Protein AF-A0A062VK26-F1 (afdb_monomer)

Foldseek 3Di:
DKDQALVVDDPVPDPQVQDGQQLQFAPPVPPAGNGMGADDPLVSVLVSQLCVQQVHRWRWPYHAHDQVRCVVVVHDNPDCSVHTKTWTFCVVTDPVSSQVSSVVSQFQEWEDDPGTIITDHDPHRDDPCPDDDDDPVVVVVVVVVLVVPDPPVSVVVVVVVVVVVVVVVVVVVVVVVVVVVVVVVVVVVVVVVVVVVVVVVVVVVVVVVVVVVVVVVVVVVVVPDDDPPVVVVCVVVPVVVVVVVVVVVLVVCLVPDDPVVNVVSVVVVVVVVVVVCCVVPPDPPPPDD

Solvent-accessible surface area (backbone atoms only — not comparable to full-atom values): 16437 Å² total; per-residue (Å²): 90,82,37,69,23,32,82,76,56,75,70,80,86,63,85,51,89,90,64,52,55,66,63,39,12,20,82,49,82,60,77,68,42,72,26,30,19,50,51,51,71,70,61,50,52,36,52,48,51,45,33,60,76,66,73,47,91,76,50,64,78,40,21,14,32,50,74,59,42,30,52,75,73,70,47,61,96,84,42,54,30,68,45,61,21,38,31,31,45,42,87,92,54,60,67,67,63,53,50,55,47,39,51,73,58,62,45,27,29,45,33,68,55,98,65,32,40,35,42,25,69,53,101,53,86,46,77,51,77,65,84,87,80,83,72,72,68,62,54,54,58,53,49,57,59,56,71,76,70,53,77,81,62,55,62,55,54,53,52,54,50,52,54,52,52,52,53,50,52,51,53,50,51,52,52,51,51,50,49,54,51,50,55,51,51,53,52,50,52,51,51,52,50,52,51,52,50,51,52,52,49,49,54,52,50,51,52,52,48,51,53,50,52,50,50,52,50,52,50,53,57,66,65,55,67,87,66,61,72,66,59,53,51,51,60,66,45,47,59,60,48,53,52,53,50,49,54,49,52,54,50,52,54,48,72,74,41,53,81,76,55,37,54,57,51,52,53,52,50,52,50,52,53,51,52,50,50,48,66,72,70,45,84,80,68,79,78,80,128

pLDDT: mean 83.02, std 16.66, range [33.69, 97.0]

Sequence (289 aa):
MLYASYRDVSRAGWRWPHFTPQELACRCGGRGCRGAYWHDAAFLDALEALRAEMGRPLKINSGHRCAIWNAVVGGVPNSEHRRMAVDIAFGRHDRRAMVAAAERLGFTGIGIARSFLHLDRRDGRTLDLSEGGRSVMSDIIGLAASAAGGGVFGLVGTVIGRVAGLIERRQDNTQERARWAHDAAMQEARMRELAAATEAQIKLADAAGAWRGLAASMEAEAAIGDSYRWVNAVRALTRPLLTLLLWIITGLVYLGATTEARMGIVETATFAATAATLWWFGDRGQKGR

Mean predicted aligned error: 19.39 Å

Radius of gyration: 38.76 Å; Cα contacts (8 Å, |Δi|>4): 247; chains: 1; bounding box: 97×38×108 Å

InterPro domains:
  IPR003616 Post-SET domain [PS50868] (22-38)
  IPR009045 Peptidase M74/Hedgehog-like, zinc-binding domain superfamily [G3DSA:3.30.1380.10] (18-132)
  IPR009045 Peptidase M74/Hedgehog-like, zinc-binding domain superfamily [SSF55166] (18-121)
  IPR013230 Peptidase M15A, C-terminal [PF08291] (17-120)

Secondary structure (DSSP, 8-state):
-EES-GGGS--TT---TT--HHHHS--STTSSSSS-EE--HHHHHHHHHHHHHHTS--EEEE----HHHHHHTT--TT-GGGSSEEEEE-TTS-HHHHHHHHHHTT--EEEE-SSEEEEE--SS-EEE--S----HHHHHHHHHHHHTS-TTHHHHHHHHHHHHHHHHHHHHHHHHHHHHHHHHHHHHHHHHHHHHHHHHHHHHHHHHHHHHHHHHHHHHHHHS----HHHHHHHHHHHHHHHHHHHHHHHHHHHHS-HHHHHHHHHHHHHHHHHHHHHHHS-------

Structure (mmCIF, N/CA/C/O backbone):
data_AF-A0A062VK26-F1
#
_entry.id   AF-A0A062VK26-F1
#
loop_
_atom_site.group_PDB
_atom_site.id
_atom_site.type_symbol
_atom_site.label_atom_id
_atom_site.label_alt_id
_atom_site.label_comp_id
_atom_site.label_asym_id
_atom_site.label_entity_id
_atom_site.label_seq_id
_atom_site.pdbx_PDB_ins_code
_atom_site.Cartn_x
_atom_site.Cartn_y
_atom_site.Cartn_z
_atom_site.occupancy
_atom_site.B_iso_or_equiv
_atom_site.auth_seq_id
_atom_site.auth_comp_id
_atom_site.auth_asym_id
_atom_site.auth_atom_id
_atom_site.pdbx_PDB_model_num
ATOM 1 N N . MET A 1 1 ? -25.357 -1.460 3.920 1.00 89.12 1 MET A N 1
ATOM 2 C CA . MET A 1 1 ? -24.877 -1.094 2.567 1.00 89.12 1 MET A CA 1
ATOM 3 C C . MET A 1 1 ? -23.696 -0.143 2.688 1.00 89.12 1 MET A C 1
ATOM 5 O O . MET A 1 1 ? -23.787 0.808 3.449 1.00 89.12 1 MET A O 1
ATOM 9 N N . LEU A 1 2 ? -22.604 -0.381 1.962 1.00 93.31 2 LEU A N 1
ATOM 10 C CA . LEU A 1 2 ? -21.431 0.500 1.960 1.00 93.31 2 LEU A CA 1
ATOM 11 C C . LEU A 1 2 ? -21.527 1.542 0.837 1.00 93.31 2 LEU A C 1
ATOM 13 O O . LEU A 1 2 ? -21.727 1.183 -0.318 1.00 93.31 2 LEU A O 1
ATOM 17 N N . TYR A 1 3 ? -21.322 2.811 1.181 1.00 94.94 3 TYR A N 1
ATOM 18 C CA . TYR A 1 3 ? -21.165 3.935 0.260 1.00 94.94 3 TYR A CA 1
ATOM 19 C C . TYR A 1 3 ? -19.689 4.337 0.170 1.00 94.94 3 TYR A C 1
ATOM 21 O O . TYR A 1 3 ? -18.986 4.395 1.185 1.00 94.94 3 TYR A O 1
ATOM 29 N N . ALA A 1 4 ? -19.217 4.651 -1.039 1.00 93.62 4 ALA A N 1
ATOM 30 C CA . ALA A 1 4 ? -17.828 5.051 -1.279 1.00 93.62 4 ALA A CA 1
ATOM 31 C C . ALA A 1 4 ? -17.478 6.399 -0.621 1.00 93.62 4 ALA A C 1
ATOM 33 O O . ALA A 1 4 ? -16.342 6.597 -0.174 1.00 93.62 4 ALA A O 1
ATOM 34 N N . SER A 1 5 ? -18.450 7.308 -0.540 1.00 95.31 5 SER A N 1
ATOM 35 C CA . SER A 1 5 ? -18.382 8.546 0.224 1.00 95.31 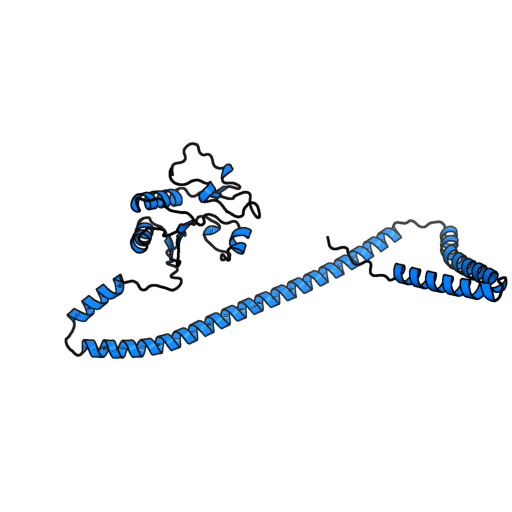5 SER A CA 1
ATOM 36 C C . SER A 1 5 ? -19.702 8.811 0.948 1.00 95.31 5 SER A C 1
ATOM 38 O O . SER A 1 5 ? -20.779 8.574 0.409 1.00 95.31 5 SER A O 1
ATOM 40 N N . TYR A 1 6 ? -19.640 9.395 2.146 1.00 94.25 6 TYR A N 1
ATOM 41 C CA . TYR A 1 6 ? -20.816 9.920 2.851 1.00 94.25 6 TYR A CA 1
ATOM 42 C C . TYR A 1 6 ? -21.580 10.983 2.047 1.00 94.25 6 TYR A C 1
ATOM 44 O O . TYR A 1 6 ? -22.745 11.244 2.330 1.00 94.25 6 TYR A O 1
ATOM 52 N N . ARG A 1 7 ? -20.921 11.608 1.062 1.00 94.44 7 ARG A N 1
ATOM 53 C CA . ARG A 1 7 ? -21.520 12.590 0.148 1.00 94.44 7 ARG A CA 1
ATOM 54 C C . ARG A 1 7 ? -22.448 11.954 -0.882 1.00 94.44 7 ARG A C 1
ATOM 56 O O . ARG A 1 7 ? -23.310 12.645 -1.407 1.00 94.44 7 ARG A O 1
ATOM 63 N N . ASP A 1 8 ? -22.286 10.658 -1.132 1.00 93.69 8 ASP A N 1
ATOM 64 C CA . ASP A 1 8 ? -23.094 9.906 -2.094 1.00 93.69 8 ASP A CA 1
ATOM 65 C C . ASP A 1 8 ? -24.453 9.496 -1.491 1.00 93.69 8 ASP A C 1
ATOM 67 O O . ASP A 1 8 ? -25.318 8.958 -2.178 1.00 93.69 8 ASP A O 1
ATOM 71 N N . VAL A 1 9 ? -24.652 9.736 -0.190 1.00 91.50 9 VAL A N 1
ATOM 72 C CA . VAL A 1 9 ? -25.887 9.410 0.523 1.00 91.50 9 VAL A CA 1
ATOM 73 C C . VAL A 1 9 ? -26.905 10.522 0.307 1.00 91.50 9 VAL A C 1
ATOM 75 O O . VAL A 1 9 ? -26.688 11.667 0.711 1.00 91.50 9 VAL A O 1
ATOM 78 N N . SER A 1 10 ? -28.057 10.174 -0.268 1.00 89.25 10 SER A N 1
ATOM 79 C CA . SER A 1 10 ? -29.176 11.109 -0.360 1.00 89.25 10 SER A CA 1
ATOM 80 C C . SER A 1 10 ? -29.636 11.534 1.035 1.00 89.25 10 SER A C 1
ATOM 82 O O . SER A 1 10 ? -29.922 10.710 1.905 1.00 89.25 10 SER A O 1
ATOM 84 N N . ARG A 1 11 ? -29.725 12.849 1.243 1.00 87.69 11 ARG A N 1
ATOM 85 C CA . ARG A 1 11 ? -30.289 13.451 2.459 1.00 87.69 11 ARG A CA 1
ATOM 86 C C . ARG A 1 11 ? -31.815 13.552 2.409 1.00 87.69 11 ARG A C 1
ATOM 88 O O . ARG A 1 11 ? -32.431 13.817 3.439 1.00 87.69 11 ARG A O 1
ATOM 95 N N . ALA A 1 12 ? -32.422 13.350 1.239 1.00 87.50 12 ALA A N 1
ATOM 96 C CA . ALA A 1 12 ? -33.870 13.340 1.097 1.00 87.50 12 ALA A CA 1
ATOM 97 C C . ALA A 1 12 ? -34.445 12.106 1.814 1.00 87.50 12 ALA A C 1
ATOM 99 O O . ALA A 1 12 ? -34.047 10.982 1.523 1.00 87.50 12 ALA A O 1
ATOM 100 N N . GLY A 1 13 ? -35.350 12.319 2.774 1.00 83.44 13 GLY A N 1
ATOM 101 C CA . GLY A 1 13 ? -35.938 11.234 3.571 1.00 83.44 13 GLY A CA 1
ATOM 102 C C . GLY A 1 13 ? -35.045 10.696 4.697 1.00 83.44 13 GLY A C 1
ATOM 103 O O . GLY A 1 13 ? -35.298 9.610 5.214 1.00 83.44 13 GLY A O 1
ATOM 104 N N . TRP A 1 14 ? -34.002 11.432 5.098 1.00 92.75 14 TRP A N 1
ATOM 105 C CA . TRP A 1 14 ? -33.145 11.040 6.219 1.00 92.75 14 TRP A CA 1
ATOM 106 C C . TRP A 1 14 ? -33.910 11.050 7.554 1.00 92.75 14 TRP A C 1
ATOM 108 O O . TRP A 1 14 ? -34.316 12.108 8.031 1.00 92.75 14 TRP A O 1
ATOM 118 N N . ARG A 1 15 ? -34.081 9.872 8.171 1.00 94.69 15 ARG A N 1
ATOM 119 C CA . ARG A 1 15 ? -34.960 9.662 9.341 1.00 94.69 15 ARG A CA 1
ATOM 120 C C . ARG A 1 15 ? -34.323 9.959 10.701 1.00 94.69 15 ARG A C 1
ATOM 122 O O . ARG A 1 15 ? -35.040 10.014 11.692 1.00 94.69 15 ARG A O 1
ATOM 129 N N . TRP A 1 16 ? -33.002 10.125 10.754 1.00 96.19 16 TRP A N 1
ATOM 130 C CA . TRP A 1 16 ? -32.229 10.239 11.999 1.00 96.19 16 TRP A CA 1
ATOM 131 C C . TRP A 1 16 ? -31.708 11.670 12.164 1.00 96.19 16 TRP A C 1
ATOM 133 O O . TRP A 1 16 ? -30.566 11.955 11.795 1.00 96.19 16 TRP A O 1
ATOM 143 N N . PRO A 1 17 ? -32.543 12.622 12.623 1.00 94.75 17 PRO A N 1
ATOM 144 C CA . PRO A 1 17 ? -32.246 14.059 12.568 1.00 94.75 17 PRO A CA 1
ATOM 145 C C . PRO A 1 17 ? -30.994 14.447 13.359 1.00 94.75 17 PRO A C 1
ATOM 147 O O . PRO A 1 17 ? -30.390 15.490 13.116 1.00 94.75 17 PRO A O 1
ATOM 150 N N . HIS A 1 18 ? -30.603 13.600 14.300 1.00 96.38 18 HIS A N 1
ATOM 151 C CA . HIS A 1 18 ? -29.524 13.839 15.231 1.00 96.38 18 HIS A CA 1
ATOM 152 C C . HIS A 1 18 ? -28.178 13.262 14.815 1.00 96.38 18 HIS A C 1
ATOM 154 O O . HIS A 1 18 ? -27.189 13.531 15.501 1.00 96.38 18 HIS A O 1
ATOM 160 N N . PHE A 1 19 ? -28.157 12.499 13.722 1.00 96.12 19 PHE A N 1
ATOM 161 C CA . PHE A 1 19 ? -26.956 11.911 13.161 1.00 96.12 19 PHE A CA 1
ATOM 162 C C . PHE A 1 19 ? -26.819 12.256 11.680 1.00 96.12 19 PHE A C 1
ATOM 164 O O . PHE A 1 19 ? -27.784 12.382 10.926 1.00 96.12 19 PHE A O 1
ATOM 171 N N . THR A 1 20 ? -25.582 12.393 11.238 1.00 95.50 20 THR A N 1
ATOM 172 C CA . THR A 1 20 ? -25.200 12.726 9.874 1.00 95.50 20 THR A CA 1
ATOM 173 C C . THR A 1 20 ? -24.380 11.585 9.274 1.00 95.50 20 THR A C 1
ATOM 175 O O . THR A 1 20 ? -23.586 10.954 9.972 1.00 95.50 20 THR A O 1
ATOM 178 N N . PRO A 1 21 ? -24.483 11.320 7.960 1.00 95.50 21 PRO A N 1
ATOM 179 C CA . PRO A 1 21 ? -23.598 10.356 7.310 1.00 95.50 21 PRO A CA 1
ATOM 180 C C . PRO A 1 21 ? -22.114 10.674 7.540 1.00 95.50 21 PRO A C 1
ATOM 182 O O . PRO A 1 21 ? -21.307 9.771 7.724 1.00 95.50 21 PRO A O 1
ATOM 185 N N . GLN A 1 22 ? -21.757 11.962 7.585 1.00 95.62 22 GLN A N 1
ATOM 186 C CA . GLN A 1 22 ? -20.379 12.411 7.765 1.00 95.62 22 GLN A CA 1
ATOM 187 C C . GLN A 1 22 ? -19.792 12.031 9.131 1.00 95.62 22 GLN A C 1
ATOM 189 O O . GLN A 1 22 ? -18.636 11.612 9.190 1.00 95.62 22 GLN A O 1
ATOM 194 N N . GLU A 1 23 ? -20.540 12.158 10.232 1.00 95.69 23 GLU A N 1
ATOM 195 C CA . GLU A 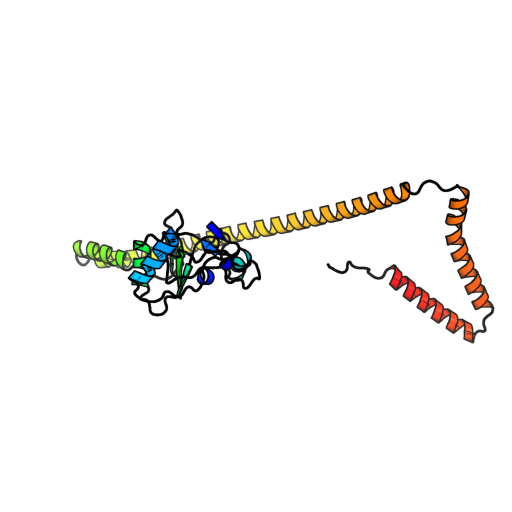1 23 ? -19.993 11.848 11.563 1.00 95.69 23 GLU A CA 1
ATOM 196 C C . GLU A 1 23 ? -19.768 10.347 11.786 1.00 95.69 23 GLU A C 1
ATOM 198 O O . GLU A 1 23 ? -18.873 9.973 12.552 1.00 95.69 23 GLU A O 1
ATOM 203 N N . LEU A 1 24 ? -20.557 9.527 11.081 1.00 96.62 24 LEU A N 1
ATOM 204 C CA . LEU A 1 24 ? -20.525 8.065 11.076 1.00 96.62 24 LEU A CA 1
ATOM 205 C C . LEU A 1 24 ? -19.562 7.494 10.024 1.00 96.62 24 LEU A C 1
ATOM 207 O O . LEU A 1 24 ? -19.297 6.293 10.021 1.00 96.62 24 LEU A O 1
ATOM 211 N N . ALA A 1 25 ? -19.045 8.326 9.122 1.00 96.88 25 ALA A N 1
ATOM 212 C CA . ALA A 1 25 ? -18.138 7.916 8.062 1.00 96.88 25 ALA A CA 1
ATOM 213 C C . ALA A 1 25 ? -16.684 7.795 8.529 1.00 96.88 25 ALA A C 1
ATOM 215 O O . ALA A 1 25 ? -16.273 8.277 9.590 1.00 96.88 25 ALA A O 1
ATOM 216 N N . CYS A 1 26 ? -15.869 7.182 7.674 1.00 96.12 26 CYS A N 1
ATOM 217 C CA . CYS A 1 26 ? -14.450 7.022 7.922 1.00 96.12 26 CYS A CA 1
ATOM 218 C C . CYS A 1 26 ? -13.705 8.359 7.950 1.00 96.12 26 CYS A C 1
ATOM 220 O O . CYS A 1 26 ? -13.698 9.128 6.988 1.00 96.12 26 CYS A O 1
ATOM 222 N N . ARG A 1 27 ? -12.976 8.579 9.050 1.00 94.38 27 ARG A N 1
ATOM 223 C CA . ARG A 1 27 ? -12.186 9.789 9.326 1.00 94.38 27 ARG A CA 1
ATOM 224 C C . ARG A 1 27 ? -10.728 9.697 8.865 1.00 94.38 27 ARG A C 1
ATOM 226 O O . ARG A 1 27 ? -9.859 10.369 9.407 1.00 94.38 27 ARG A O 1
ATOM 233 N N . CYS A 1 28 ? -10.445 8.897 7.835 1.00 92.62 28 CYS A N 1
ATOM 234 C CA . CYS A 1 28 ? -9.085 8.736 7.303 1.00 92.62 28 CYS A CA 1
ATOM 235 C C . CYS A 1 28 ? -8.510 9.995 6.630 1.00 92.62 28 CYS A C 1
ATOM 237 O O . CYS A 1 28 ? -7.350 9.986 6.226 1.00 92.62 28 CYS A O 1
ATOM 239 N N . GLY A 1 29 ? -9.310 11.053 6.458 1.00 89.81 29 GLY A N 1
ATOM 240 C CA . GLY A 1 29 ? -8.873 12.297 5.822 1.00 89.81 29 GLY A CA 1
ATOM 241 C C . GLY A 1 29 ? -8.444 12.123 4.363 1.00 89.81 29 GLY A C 1
ATOM 242 O O . GLY A 1 29 ? -7.551 12.827 3.914 1.00 89.81 29 GLY A O 1
ATOM 243 N N . GLY A 1 30 ? -9.011 11.151 3.641 1.00 89.69 30 GLY A N 1
ATOM 244 C CA . GLY A 1 30 ? -8.647 10.867 2.248 1.00 89.69 30 GLY A CA 1
ATOM 245 C C . GLY A 1 30 ? -7.487 9.883 2.068 1.00 89.69 30 GLY A C 1
ATOM 246 O O . GLY A 1 30 ? -7.289 9.402 0.960 1.00 89.69 30 GLY A O 1
ATOM 247 N N . ARG A 1 31 ? -6.764 9.511 3.137 1.00 89.06 31 ARG A N 1
ATOM 248 C CA . ARG A 1 31 ? -5.581 8.627 3.050 1.00 89.06 31 ARG A CA 1
ATOM 249 C C . ARG A 1 31 ? -5.873 7.208 2.562 1.00 89.06 31 ARG A C 1
ATOM 251 O O . ARG A 1 31 ? -4.966 6.535 2.095 1.00 89.06 31 ARG A O 1
ATOM 258 N N . GLY A 1 32 ? -7.108 6.733 2.715 1.00 90.69 32 GLY A N 1
ATOM 259 C CA . GLY A 1 32 ? -7.477 5.377 2.295 1.00 90.69 32 GLY A CA 1
ATOM 260 C C . GLY A 1 32 ? -8.869 5.221 1.698 1.00 90.69 32 GLY A C 1
ATOM 261 O O . GLY A 1 32 ? -9.183 4.172 1.151 1.00 90.69 32 GLY A O 1
ATOM 262 N N . CYS A 1 33 ? -9.735 6.224 1.822 1.00 93.62 33 CYS A N 1
ATOM 263 C CA . CYS A 1 33 ? -11.035 6.257 1.160 1.00 93.62 33 CYS A CA 1
ATOM 264 C C . CYS A 1 33 ? -11.528 7.703 1.054 1.00 93.62 33 CYS A C 1
ATOM 266 O O . CYS A 1 33 ? -11.040 8.588 1.759 1.00 93.62 33 CYS A O 1
ATOM 268 N N . ARG A 1 34 ? -12.560 7.943 0.242 1.00 94.44 34 ARG A N 1
ATOM 269 C CA . ARG A 1 34 ? -13.178 9.270 0.058 1.00 94.44 34 ARG A CA 1
ATOM 270 C C . ARG A 1 34 ? -14.206 9.612 1.150 1.00 94.44 34 ARG A C 1
ATOM 272 O O . ARG A 1 34 ? -15.179 10.320 0.899 1.00 94.44 34 ARG A O 1
ATOM 279 N N . GLY A 1 35 ? -14.004 9.091 2.361 1.00 94.19 35 GLY A N 1
ATOM 280 C CA . GLY A 1 35 ? -14.973 9.165 3.456 1.00 94.19 35 GLY A CA 1
ATOM 281 C C . GLY A 1 35 ? -16.053 8.092 3.346 1.00 94.19 35 GLY A C 1
ATOM 282 O O . GLY A 1 35 ? -17.235 8.419 3.376 1.00 94.19 35 GLY A O 1
ATOM 283 N N . ALA A 1 36 ? -15.640 6.831 3.190 1.00 96.19 36 ALA A N 1
ATOM 284 C CA . ALA A 1 36 ? -16.543 5.686 3.110 1.00 96.19 36 ALA A CA 1
ATOM 285 C C . ALA A 1 36 ? -17.509 5.647 4.303 1.00 96.19 36 ALA A C 1
ATOM 287 O O . ALA A 1 36 ? -17.118 5.944 5.437 1.00 96.19 36 ALA A O 1
ATOM 288 N N . TYR A 1 37 ? -18.758 5.277 4.042 1.00 95.69 37 TYR A N 1
ATOM 289 C CA . TYR A 1 37 ? -19.843 5.281 5.018 1.00 95.69 37 TYR A CA 1
ATOM 290 C C . TYR A 1 37 ? -20.635 3.981 4.929 1.00 95.69 37 TYR A C 1
ATOM 292 O O . TYR A 1 37 ? -21.064 3.585 3.847 1.00 95.69 37 TYR A O 1
ATOM 300 N N . TRP A 1 38 ? -20.854 3.326 6.065 1.00 95.06 38 TRP A N 1
ATOM 301 C CA . TRP A 1 38 ? -21.715 2.153 6.129 1.00 95.06 38 TRP A CA 1
ATOM 302 C C . TRP A 1 38 ? -23.111 2.558 6.587 1.00 95.06 38 TRP A C 1
ATOM 304 O O . TRP A 1 38 ? -23.284 3.148 7.648 1.00 95.06 38 TRP A O 1
ATOM 314 N N . HIS A 1 39 ? -24.108 2.231 5.777 1.00 93.19 39 HIS A N 1
ATOM 315 C CA . HIS A 1 39 ? -25.508 2.478 6.060 1.00 93.19 39 HIS A CA 1
ATOM 316 C C . HIS A 1 39 ? -26.192 1.217 6.575 1.00 93.19 39 HIS A C 1
ATOM 318 O O . HIS A 1 39 ? -26.221 0.197 5.880 1.00 93.19 39 HIS A O 1
ATOM 324 N N . ASP A 1 40 ? -26.782 1.309 7.757 1.00 93.31 40 ASP A N 1
ATOM 325 C CA . ASP A 1 40 ? -27.625 0.276 8.342 1.00 93.31 40 ASP A CA 1
ATOM 326 C C . ASP A 1 40 ? -28.795 0.960 9.052 1.00 93.31 40 ASP A C 1
ATOM 328 O O . ASP A 1 40 ? -28.614 1.637 10.064 1.00 93.31 40 ASP A O 1
ATOM 332 N N . ALA A 1 41 ? -29.991 0.826 8.482 1.00 92.62 41 ALA A N 1
ATOM 333 C CA . ALA A 1 41 ? -31.171 1.511 8.989 1.00 92.62 41 ALA A CA 1
ATOM 334 C C . ALA A 1 41 ? -31.551 1.032 10.397 1.00 92.62 41 ALA A C 1
ATOM 336 O O . ALA A 1 41 ? -31.870 1.850 11.253 1.00 92.62 41 ALA A O 1
ATOM 337 N N . ALA A 1 42 ? -31.452 -0.271 10.664 1.00 91.75 42 ALA A N 1
ATOM 338 C CA . ALA A 1 42 ? -31.825 -0.827 11.956 1.00 91.75 42 ALA A CA 1
ATOM 339 C C . ALA A 1 42 ? -30.826 -0.405 13.044 1.00 91.75 42 ALA A C 1
ATOM 341 O O . ALA A 1 42 ? -31.210 -0.149 14.185 1.00 91.75 42 ALA A O 1
ATOM 342 N N . PHE A 1 43 ? -29.534 -0.327 12.716 1.00 94.69 43 PHE A N 1
ATOM 343 C CA . PHE A 1 43 ? -28.524 0.223 13.618 1.00 94.69 43 PHE A CA 1
ATOM 344 C C . PHE A 1 43 ? -28.790 1.697 13.940 1.00 94.69 43 PHE A C 1
ATOM 346 O O . PHE A 1 43 ? -28.725 2.098 15.100 1.00 94.69 43 PHE A O 1
ATOM 353 N N . LEU A 1 44 ? -29.110 2.501 12.925 1.00 95.44 44 LEU A N 1
ATOM 354 C CA . LEU A 1 44 ? -29.388 3.923 13.107 1.00 95.44 44 LEU A CA 1
ATOM 355 C C . LEU A 1 44 ? -30.675 4.161 13.905 1.00 95.44 44 LEU A C 1
ATOM 357 O O . LEU A 1 44 ? -30.697 5.059 14.741 1.00 95.44 44 LEU A O 1
ATOM 361 N N . ASP A 1 45 ? -31.707 3.332 13.715 1.00 95.38 45 ASP A N 1
ATOM 362 C CA . ASP A 1 45 ? -32.936 3.373 14.517 1.00 95.38 45 ASP A CA 1
ATOM 363 C C . ASP A 1 45 ? -32.629 3.146 16.006 1.00 95.38 45 ASP A C 1
ATOM 365 O O . ASP A 1 45 ? -33.083 3.910 16.859 1.00 95.38 45 ASP A O 1
ATOM 369 N N . ALA A 1 46 ? -31.785 2.158 16.321 1.00 95.38 46 ALA A N 1
ATOM 370 C CA . ALA A 1 46 ? -31.346 1.899 17.691 1.00 95.38 46 ALA A CA 1
ATOM 371 C C . ALA A 1 46 ? -30.477 3.039 18.257 1.00 95.38 46 ALA A C 1
ATOM 373 O O . ALA A 1 46 ? -30.604 3.397 19.427 1.00 95.38 46 ALA A O 1
ATOM 374 N N . LEU A 1 47 ? -29.611 3.643 17.437 1.00 96.62 47 LEU A N 1
ATOM 375 C CA . LEU A 1 47 ? -28.750 4.755 17.852 1.00 96.62 47 LEU A CA 1
ATOM 376 C C . LEU A 1 47 ? -29.554 6.035 18.144 1.00 96.62 47 LEU A C 1
ATOM 378 O O . LEU A 1 47 ? -29.254 6.767 19.090 1.00 96.62 47 LEU A O 1
ATOM 382 N N . GLU A 1 48 ? -30.596 6.291 17.359 1.00 97.00 48 GLU A N 1
ATOM 383 C CA . GLU A 1 48 ? -31.543 7.389 17.560 1.00 97.00 48 GLU A CA 1
ATOM 384 C C . GLU A 1 48 ? -32.391 7.184 18.815 1.00 97.00 48 GLU A C 1
ATOM 386 O O . GLU A 1 48 ? -32.505 8.102 19.630 1.00 97.00 48 GLU A O 1
ATOM 391 N N . ALA A 1 49 ? -32.885 5.963 19.039 1.00 96.81 49 ALA A N 1
ATOM 392 C CA . ALA A 1 49 ? -33.560 5.596 20.280 1.00 96.81 49 ALA A CA 1
ATOM 393 C C . ALA A 1 49 ? -32.641 5.765 21.502 1.00 96.81 49 ALA A C 1
ATOM 395 O O . ALA A 1 49 ? -33.062 6.326 22.512 1.00 96.81 49 ALA A O 1
ATOM 396 N N . LEU A 1 50 ? -31.363 5.383 21.388 1.00 96.88 50 LEU A N 1
ATOM 397 C CA . LEU A 1 50 ? -30.384 5.548 22.463 1.00 96.88 50 LEU A CA 1
ATOM 398 C C . LEU A 1 50 ? -30.182 7.023 22.799 1.00 96.88 50 LEU A C 1
ATOM 400 O O . LEU A 1 50 ? -30.168 7.399 23.968 1.00 96.88 50 LEU A O 1
ATOM 404 N N . ARG A 1 51 ? -30.056 7.890 21.791 1.00 96.56 51 ARG A N 1
ATOM 405 C CA . ARG A 1 51 ? -29.963 9.333 22.030 1.00 96.56 51 ARG A CA 1
ATOM 406 C C . ARG A 1 51 ? -31.210 9.866 22.735 1.00 96.56 51 ARG A C 1
ATOM 408 O O . ARG A 1 51 ? -31.068 10.681 23.646 1.00 96.56 51 ARG A O 1
ATOM 415 N N . ALA A 1 52 ? -32.396 9.443 22.300 1.00 96.12 52 ALA A N 1
ATOM 416 C CA . ALA A 1 52 ? -33.657 9.865 22.899 1.00 96.12 52 ALA A CA 1
ATOM 417 C C . ALA A 1 52 ? -33.738 9.450 24.377 1.00 96.12 52 ALA A C 1
ATOM 419 O O . ALA A 1 52 ? -34.049 10.284 25.224 1.00 96.12 52 ALA A O 1
ATOM 420 N N . GLU A 1 53 ? -33.362 8.210 24.698 1.00 95.19 53 GLU A N 1
ATOM 421 C CA . GLU A 1 53 ? -33.351 7.683 26.067 1.00 95.19 53 GLU A CA 1
ATOM 422 C C . GLU A 1 53 ? -32.324 8.388 26.963 1.00 95.19 53 GLU A C 1
ATOM 424 O O . GLU A 1 53 ? -32.610 8.706 28.116 1.00 95.19 53 GLU A O 1
ATOM 429 N N . MET A 1 54 ? -31.146 8.716 26.424 1.00 94.69 54 MET A N 1
ATOM 430 C CA . MET A 1 54 ? -30.134 9.480 27.160 1.00 94.69 54 MET A CA 1
ATOM 431 C C . MET A 1 54 ? -30.494 10.967 27.320 1.00 94.69 54 MET A C 1
ATOM 433 O O . MET A 1 54 ? -29.850 11.675 28.099 1.00 94.69 54 MET A O 1
ATOM 437 N N . GLY A 1 55 ? -31.479 11.470 26.565 1.00 93.69 55 GLY A N 1
ATOM 438 C CA . GLY A 1 55 ? -31.993 12.842 26.647 1.00 93.69 55 GLY A CA 1
ATOM 439 C C . GLY A 1 55 ? -30.965 13.941 26.345 1.00 93.69 55 GLY A C 1
ATOM 440 O O . GLY A 1 55 ? -31.204 15.115 26.628 1.00 93.69 55 GLY A O 1
ATOM 441 N N . ARG A 1 56 ? -29.787 13.587 25.817 1.00 92.44 56 ARG A N 1
ATOM 442 C CA . ARG A 1 56 ? -28.660 14.498 25.570 1.00 92.44 56 ARG A CA 1
ATOM 443 C C . ARG A 1 56 ? -27.874 14.066 24.327 1.00 92.44 56 ARG A C 1
ATOM 445 O O . ARG A 1 56 ? -27.875 12.882 23.990 1.00 92.44 56 ARG A O 1
ATOM 452 N N . PRO A 1 57 ? -27.150 14.987 23.660 1.00 95.06 57 PRO A N 1
ATOM 453 C CA . PRO A 1 57 ? -26.350 14.644 22.487 1.00 95.06 57 PRO A CA 1
ATOM 454 C C . PRO A 1 57 ? -25.328 13.530 22.759 1.00 95.06 57 PRO A C 1
ATOM 456 O O . PRO A 1 57 ? -24.617 13.545 23.770 1.00 95.06 57 PRO A O 1
ATOM 459 N N . LEU A 1 58 ? -25.228 12.582 21.827 1.00 95.81 58 LEU A N 1
ATOM 460 C CA . LEU A 1 58 ? -24.214 11.528 21.826 1.00 95.81 58 LEU A CA 1
ATOM 461 C C . LEU A 1 58 ? -23.030 11.977 20.966 1.00 95.81 58 LEU A C 1
ATOM 463 O O . LEU A 1 58 ? -23.195 12.260 19.783 1.00 95.81 58 LEU A O 1
ATOM 467 N N . LYS A 1 59 ? -21.830 12.063 21.549 1.00 95.69 59 LYS A N 1
ATOM 468 C CA . LYS A 1 59 ? -20.624 12.454 20.807 1.00 95.69 59 LYS A CA 1
ATOM 469 C C . LYS A 1 59 ? -19.980 11.223 20.176 1.00 95.69 59 LYS A C 1
ATOM 471 O O . LYS A 1 59 ? -19.339 10.441 20.879 1.00 95.69 59 LYS A O 1
ATOM 476 N N . ILE A 1 60 ? -20.094 11.098 18.856 1.00 96.31 60 ILE A N 1
ATOM 477 C CA . ILE A 1 60 ? -19.463 10.017 18.094 1.00 96.31 60 ILE A CA 1
ATOM 478 C C . ILE A 1 60 ? -17.975 10.325 17.876 1.00 96.31 60 ILE A C 1
ATOM 480 O O . ILE A 1 60 ? -17.601 11.234 17.124 1.00 96.31 60 ILE A O 1
ATOM 484 N N . ASN A 1 61 ? -17.108 9.562 18.542 1.00 94.06 61 ASN A N 1
ATOM 485 C CA . ASN A 1 61 ? -15.657 9.636 18.369 1.00 94.06 61 ASN A CA 1
ATOM 486 C C . ASN A 1 61 ? -15.228 8.939 17.074 1.00 94.06 61 ASN A C 1
ATOM 488 O O . ASN A 1 61 ? -14.385 9.453 16.337 1.00 94.06 61 ASN A O 1
ATOM 492 N N . SER A 1 62 ? -15.822 7.779 16.795 1.00 93.81 62 SER A N 1
ATOM 493 C CA . SER A 1 62 ? -15.511 6.956 15.630 1.00 93.81 62 SER A CA 1
ATOM 494 C C . SER A 1 62 ? -16.760 6.238 15.131 1.00 93.81 62 SER A C 1
ATOM 496 O O . SER A 1 62 ? -17.541 5.759 15.944 1.00 93.81 62 SER A O 1
ATOM 498 N N . GLY A 1 63 ? -16.935 6.171 13.812 1.00 95.19 63 GLY A N 1
ATOM 499 C CA . GLY A 1 63 ? -17.964 5.369 13.149 1.00 95.19 63 GLY A CA 1
ATOM 500 C C . GLY A 1 63 ? -17.319 4.279 12.294 1.00 95.19 63 GLY A C 1
ATOM 501 O O . GLY A 1 63 ? -16.425 3.568 12.753 1.00 95.19 63 GLY A O 1
ATOM 502 N N . HIS A 1 64 ? -17.705 4.194 11.024 1.00 95.88 64 HIS A N 1
ATOM 503 C CA . HIS A 1 64 ? -17.087 3.297 10.051 1.00 95.88 64 HIS A CA 1
ATOM 504 C C . HIS A 1 64 ? -15.585 3.595 9.848 1.00 95.88 64 HIS A C 1
ATOM 506 O O . HIS A 1 64 ? -15.144 4.744 9.893 1.00 95.88 64 HIS A O 1
ATOM 512 N N . ARG A 1 65 ? -14.773 2.570 9.574 1.00 95.25 65 ARG A N 1
ATOM 513 C CA . ARG A 1 65 ? -13.331 2.663 9.303 1.00 95.25 65 ARG A CA 1
ATOM 514 C C . ARG A 1 65 ? -12.975 1.842 8.064 1.00 95.25 65 ARG A C 1
ATOM 516 O O . ARG A 1 65 ? -13.228 0.642 8.011 1.00 95.25 65 ARG A O 1
ATOM 523 N N . CYS A 1 66 ? -12.303 2.466 7.094 1.00 94.06 66 CYS A N 1
ATOM 524 C CA . CYS A 1 66 ? -11.653 1.715 6.022 1.00 94.06 66 CYS A CA 1
ATOM 525 C C . CYS A 1 66 ? -10.469 0.903 6.574 1.00 94.06 66 CYS A C 1
ATOM 527 O O . CYS A 1 66 ? -9.970 1.191 7.664 1.00 94.06 66 CYS A O 1
ATOM 529 N N . ALA A 1 67 ? -9.985 -0.082 5.812 1.00 91.50 67 ALA A N 1
ATOM 530 C CA . ALA A 1 67 ? -8.895 -0.962 6.244 1.00 91.50 67 ALA A CA 1
ATOM 531 C C . ALA A 1 67 ? -7.642 -0.188 6.698 1.00 91.50 67 ALA A C 1
ATOM 533 O O . ALA A 1 67 ? -7.100 -0.466 7.764 1.00 91.50 67 ALA A O 1
ATOM 534 N N . ILE A 1 68 ? -7.249 0.842 5.938 1.00 91.81 68 ILE A N 1
ATOM 535 C CA . ILE A 1 68 ? -6.088 1.689 6.248 1.00 91.81 68 ILE A CA 1
ATOM 536 C C . ILE A 1 68 ? -6.292 2.425 7.573 1.00 91.81 68 ILE A C 1
ATOM 538 O O . ILE A 1 68 ? -5.433 2.385 8.447 1.00 91.81 68 ILE A O 1
ATOM 542 N N . TRP A 1 69 ? -7.439 3.082 7.758 1.00 92.81 69 TRP A N 1
ATOM 543 C CA . TRP A 1 69 ? -7.685 3.837 8.986 1.00 92.81 69 TRP A CA 1
ATOM 544 C C . TRP A 1 69 ? -7.842 2.936 10.203 1.00 92.81 69 TRP A C 1
ATOM 546 O O . TRP A 1 69 ? -7.378 3.300 11.276 1.00 92.81 69 TRP A O 1
ATOM 556 N N . ASN A 1 70 ? -8.436 1.753 10.031 1.00 92.25 70 ASN A N 1
ATOM 557 C CA . ASN A 1 70 ? -8.512 0.746 11.080 1.00 92.25 70 ASN A CA 1
ATOM 558 C C . ASN A 1 70 ? -7.113 0.334 11.558 1.00 92.25 70 ASN A C 1
ATOM 560 O O . ASN A 1 70 ? -6.880 0.319 12.759 1.00 92.25 70 ASN A O 1
ATOM 564 N N . ALA A 1 71 ? -6.176 0.088 10.638 1.00 88.50 71 ALA A N 1
ATOM 565 C CA . ALA A 1 71 ? -4.791 -0.222 10.989 1.00 88.50 71 ALA A CA 1
ATOM 566 C C . ALA A 1 71 ? -4.091 0.951 11.700 1.00 88.50 71 ALA A C 1
ATOM 568 O O . ALA A 1 71 ? -3.447 0.748 12.724 1.00 88.50 71 ALA A O 1
ATOM 569 N N . VAL A 1 72 ? -4.275 2.187 11.216 1.00 87.94 72 VAL A N 1
ATOM 570 C CA . VAL A 1 72 ? -3.659 3.392 11.813 1.00 87.94 72 VAL A CA 1
ATOM 571 C C . VAL A 1 72 ? -4.093 3.612 13.263 1.00 87.94 72 VAL A C 1
ATOM 573 O O . VAL A 1 72 ? -3.288 4.047 14.080 1.00 87.94 72 VAL A O 1
ATOM 576 N N . VAL A 1 73 ? -5.348 3.308 13.601 1.00 85.12 73 VAL A N 1
ATOM 577 C CA . VAL A 1 73 ? -5.856 3.440 14.978 1.00 85.12 73 VAL A CA 1
ATOM 578 C C . VAL A 1 73 ? -5.622 2.190 15.836 1.00 85.12 73 VAL A C 1
ATOM 580 O O . VAL A 1 73 ? -6.144 2.121 16.945 1.00 85.12 73 VAL A O 1
ATOM 583 N N . GLY A 1 74 ? -4.874 1.198 15.336 1.00 85.81 74 GLY A N 1
ATOM 584 C CA . GLY A 1 74 ? -4.584 -0.049 16.053 1.00 85.81 74 GLY A CA 1
ATOM 585 C C . GLY A 1 74 ? -5.780 -1.000 16.175 1.00 85.81 74 GLY A C 1
ATOM 586 O O . GLY A 1 74 ? -5.845 -1.797 17.105 1.00 85.81 74 GLY A O 1
ATOM 587 N N . GLY A 1 75 ? -6.760 -0.903 15.275 1.00 78.75 75 GLY A N 1
ATOM 588 C CA . GLY A 1 75 ? -7.928 -1.779 15.256 1.00 78.75 75 GLY A CA 1
ATOM 589 C C . GLY A 1 75 ? -7.606 -3.185 14.747 1.00 78.75 75 GLY A C 1
ATOM 590 O O . GLY A 1 75 ? -6.796 -3.369 13.838 1.00 78.75 75 GLY A O 1
ATOM 591 N N . VAL A 1 76 ? -8.302 -4.188 15.284 1.00 83.56 76 VAL A N 1
ATOM 592 C CA . VAL A 1 76 ? -8.163 -5.584 14.842 1.00 83.56 76 VAL A CA 1
ATOM 593 C C . VAL A 1 76 ? -8.697 -5.786 13.410 1.00 83.56 76 VAL A C 1
ATOM 595 O O . VAL A 1 76 ? -9.649 -5.100 13.013 1.00 83.56 76 VAL A O 1
ATOM 598 N N . PRO A 1 77 ? -8.141 -6.723 12.613 1.00 73.56 77 PRO A N 1
ATOM 599 C CA . PRO A 1 77 ? -8.530 -6.918 11.210 1.00 73.56 77 PRO A CA 1
ATOM 600 C C . PRO A 1 77 ? -10.024 -7.191 10.983 1.00 73.56 77 PRO A C 1
ATOM 602 O O . PRO A 1 77 ? -10.581 -6.722 9.987 1.00 73.56 77 PRO A O 1
ATOM 605 N N . ASN A 1 78 ? -10.673 -7.882 11.925 1.00 79.31 78 ASN A N 1
ATOM 606 C CA . ASN A 1 78 ? -12.092 -8.255 11.880 1.00 79.31 78 ASN A CA 1
ATOM 607 C C . ASN A 1 78 ? -12.988 -7.318 12.713 1.00 79.31 78 ASN A C 1
ATOM 609 O O . ASN A 1 78 ? -14.039 -7.732 13.187 1.00 79.31 78 ASN A O 1
ATOM 613 N N . SER A 1 79 ? -12.574 -6.062 12.918 1.00 84.69 79 SER A N 1
ATOM 614 C CA . SER A 1 79 ? -13.353 -5.088 13.690 1.00 84.69 79 SER A CA 1
ATOM 615 C C . SER A 1 79 ? -14.695 -4.758 13.028 1.00 84.69 79 SER A C 1
ATOM 617 O O . SER A 1 79 ? -14.758 -4.491 11.826 1.00 84.69 79 SER A O 1
ATOM 619 N N . GLU A 1 80 ? -15.746 -4.658 13.842 1.00 90.31 80 GLU A N 1
ATOM 620 C CA . GLU A 1 80 ? -17.085 -4.221 13.426 1.00 90.31 80 GLU A CA 1
ATOM 621 C C . GLU A 1 80 ? -17.122 -2.772 12.925 1.00 90.31 80 GLU A C 1
ATOM 623 O O . GLU A 1 80 ? -17.972 -2.410 12.112 1.00 90.31 80 GLU A O 1
ATOM 628 N N . HIS A 1 81 ? -16.117 -1.957 13.260 1.00 92.06 81 HIS A N 1
ATOM 629 C CA . HIS A 1 81 ? -15.938 -0.648 12.632 1.00 92.06 81 HIS A CA 1
ATOM 630 C C . HIS A 1 81 ? -15.697 -0.730 11.121 1.00 92.06 81 HIS A C 1
ATOM 632 O O . HIS A 1 81 ? -15.948 0.242 10.414 1.00 92.06 81 HIS A O 1
ATOM 638 N N . ARG A 1 82 ? -15.241 -1.868 10.583 1.00 90.44 82 ARG A N 1
ATOM 639 C CA . ARG A 1 82 ? -15.162 -2.077 9.127 1.00 90.44 82 ARG A CA 1
ATOM 640 C C . ARG A 1 82 ? -16.529 -2.322 8.486 1.00 90.44 82 ARG A C 1
ATOM 642 O O . ARG A 1 82 ? -16.624 -2.332 7.262 1.00 90.44 82 ARG A O 1
ATOM 649 N N . ARG A 1 83 ? -17.570 -2.502 9.299 1.00 90.00 83 ARG A N 1
ATOM 650 C CA . ARG A 1 83 ? -18.985 -2.524 8.924 1.00 90.00 83 ARG A CA 1
ATOM 651 C C . ARG A 1 83 ? -19.681 -1.356 9.622 1.00 90.00 83 ARG A C 1
ATOM 653 O O . ARG A 1 83 ? -19.312 -0.211 9.339 1.00 90.00 83 ARG A O 1
ATOM 660 N N . MET A 1 84 ? -20.640 -1.625 10.508 1.00 90.56 84 MET A N 1
ATOM 661 C CA . MET A 1 84 ? -21.358 -0.610 11.271 1.00 90.56 84 MET A CA 1
ATOM 662 C C . MET A 1 84 ? -21.111 -0.776 12.772 1.00 90.56 84 MET A C 1
ATOM 664 O O . MET A 1 84 ? -21.673 -1.660 13.410 1.00 90.56 84 MET A O 1
ATOM 668 N N . ALA A 1 85 ? -20.299 0.122 13.324 1.00 94.81 85 ALA A N 1
ATOM 669 C CA . ALA A 1 85 ? -20.103 0.284 14.758 1.00 94.81 85 ALA A CA 1
ATOM 670 C C . ALA A 1 85 ? -19.834 1.755 15.085 1.00 94.81 85 ALA A C 1
ATOM 672 O O . ALA A 1 85 ? -19.387 2.519 14.217 1.00 94.81 85 ALA A O 1
ATOM 673 N N . VAL A 1 86 ? -20.076 2.151 16.333 1.00 96.75 86 VAL A N 1
ATOM 674 C CA . VAL A 1 86 ? -19.763 3.491 16.835 1.00 96.75 86 VAL A CA 1
ATOM 675 C C . VAL A 1 86 ? -19.048 3.435 18.176 1.00 96.75 86 VAL A C 1
ATOM 677 O O . VAL A 1 86 ? -19.399 2.655 19.052 1.00 96.75 86 VAL A O 1
ATOM 680 N N . ASP A 1 87 ? -18.081 4.330 18.345 1.00 96.19 87 ASP A N 1
ATOM 681 C CA . ASP A 1 87 ? -17.486 4.640 19.640 1.00 96.19 87 ASP A CA 1
ATOM 682 C C . ASP A 1 87 ? -18.058 5.970 20.125 1.00 96.19 87 ASP A C 1
ATOM 684 O O . ASP A 1 87 ? -17.815 7.021 19.517 1.00 96.19 87 ASP A O 1
ATOM 688 N N . ILE A 1 88 ? -18.805 5.943 21.225 1.00 96.19 88 ILE A N 1
ATOM 689 C CA . ILE A 1 88 ? -19.494 7.108 21.782 1.00 96.19 88 ILE A CA 1
ATOM 690 C C . ILE A 1 88 ? -18.783 7.563 23.050 1.00 96.19 88 ILE A C 1
ATOM 692 O O . ILE A 1 88 ? -18.608 6.788 23.986 1.00 96.19 88 ILE A O 1
ATOM 696 N N . ALA A 1 89 ? -18.378 8.829 23.121 1.00 94.69 89 ALA A N 1
ATOM 697 C CA . ALA A 1 89 ? -17.784 9.363 24.342 1.00 94.69 89 ALA A CA 1
ATOM 698 C C . ALA A 1 89 ? -18.812 9.380 25.484 1.00 94.69 89 ALA A C 1
ATOM 700 O O . ALA A 1 89 ? -19.926 9.870 25.297 1.00 94.69 89 ALA A O 1
ATOM 701 N N . PHE A 1 90 ? -18.409 8.961 26.689 1.00 91.19 90 PHE A N 1
ATOM 702 C CA . PHE A 1 90 ? -19.286 9.075 27.861 1.00 91.19 90 PHE A CA 1
ATOM 703 C C . PHE A 1 90 ? -19.630 10.534 28.170 1.00 91.19 90 PHE A C 1
ATOM 705 O O . PHE A 1 90 ? -20.767 10.849 28.495 1.00 91.19 90 PHE A O 1
ATOM 712 N N . GLY A 1 91 ? -18.670 11.456 28.037 1.00 87.81 91 GLY A N 1
ATOM 713 C CA . GLY A 1 91 ? -18.908 12.877 28.293 1.00 87.81 91 GLY A CA 1
ATOM 714 C C . GLY A 1 91 ? -19.542 13.115 29.670 1.00 87.81 91 GLY A C 1
ATOM 715 O O . GLY A 1 91 ? -18.928 12.819 30.689 1.00 87.81 91 GLY A O 1
ATOM 716 N N . ARG A 1 92 ? -20.770 13.654 29.684 1.00 87.19 92 ARG A N 1
ATOM 717 C CA . ARG A 1 92 ? -21.571 13.914 30.899 1.00 87.19 92 ARG A CA 1
ATOM 718 C C . ARG A 1 92 ? -22.681 12.879 31.135 1.00 87.19 92 ARG A C 1
ATOM 720 O O . ARG A 1 92 ? -23.587 13.145 31.921 1.00 87.19 92 ARG A O 1
ATOM 727 N N . HIS A 1 93 ? -22.664 11.769 30.405 1.00 89.75 93 HIS A N 1
ATOM 728 C CA . HIS A 1 93 ? -23.624 10.680 30.553 1.00 89.75 93 HIS A CA 1
ATOM 729 C C . HIS A 1 93 ? -23.215 9.759 31.699 1.00 89.75 93 HIS A C 1
ATOM 731 O O . HIS A 1 93 ? -22.024 9.513 31.911 1.00 89.75 93 HIS A O 1
ATOM 737 N N 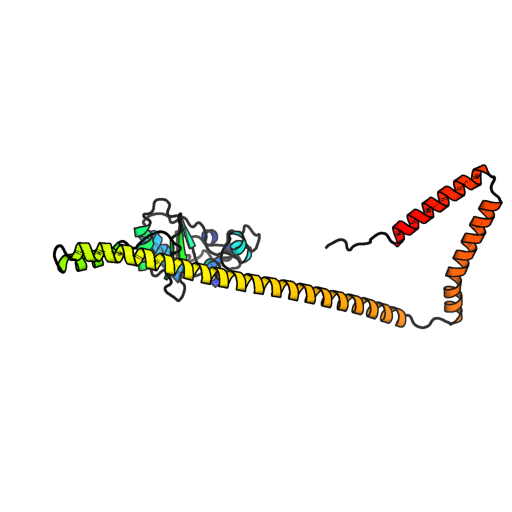. ASP A 1 94 ? -24.202 9.222 32.414 1.00 89.06 94 ASP A N 1
ATOM 738 C CA . ASP A 1 94 ? -23.949 8.133 33.351 1.00 89.06 94 ASP A CA 1
ATOM 739 C C . ASP A 1 94 ? -23.590 6.862 32.573 1.00 89.06 94 ASP A C 1
ATOM 741 O O . ASP A 1 94 ? -24.328 6.421 31.687 1.00 89.06 94 ASP A O 1
ATOM 745 N N . ARG A 1 95 ? -22.435 6.273 32.900 1.00 90.25 95 ARG A N 1
ATOM 746 C CA . ARG A 1 95 ? -21.895 5.132 32.149 1.00 90.25 95 ARG A CA 1
ATOM 747 C C . ARG A 1 95 ? -22.801 3.909 32.247 1.00 90.25 95 ARG A C 1
ATOM 749 O O . ARG A 1 95 ? -22.982 3.210 31.257 1.00 90.25 95 ARG A O 1
ATOM 756 N N . ARG A 1 96 ? -23.357 3.644 33.434 1.00 88.19 96 ARG A N 1
ATOM 757 C CA . ARG A 1 96 ? -24.171 2.448 33.689 1.00 88.19 96 ARG A CA 1
ATOM 758 C C . ARG A 1 96 ? -25.527 2.572 33.011 1.00 88.19 96 ARG A C 1
ATOM 760 O O . ARG A 1 96 ? -25.965 1.618 32.377 1.00 88.19 96 ARG A O 1
ATOM 767 N N . ALA A 1 97 ? -26.151 3.744 33.093 1.00 89.88 97 ALA A N 1
ATOM 768 C CA . ALA A 1 97 ? -27.410 4.034 32.423 1.00 89.88 97 ALA A CA 1
ATOM 769 C C . ALA A 1 97 ? -27.276 3.884 30.903 1.00 89.88 97 ALA A C 1
ATOM 771 O O . ALA A 1 97 ? -28.118 3.246 30.279 1.00 89.88 97 ALA A O 1
ATOM 772 N N . MET A 1 98 ? -26.182 4.395 30.328 1.00 91.62 98 MET A N 1
ATOM 773 C CA . MET A 1 98 ? -25.926 4.319 28.890 1.00 91.62 98 MET A CA 1
ATOM 774 C C . MET A 1 98 ? -25.709 2.885 28.394 1.00 91.62 98 MET A C 1
ATOM 776 O O . MET A 1 98 ? -26.252 2.511 27.358 1.00 91.62 98 MET A O 1
ATOM 780 N N . VAL A 1 99 ? -24.958 2.068 29.142 1.00 91.69 99 VAL A N 1
ATOM 781 C CA . VAL A 1 99 ? -24.777 0.639 28.832 1.00 91.69 99 VAL A CA 1
ATOM 782 C C . VAL A 1 99 ? -26.109 -0.104 28.923 1.00 91.69 99 VAL A C 1
ATOM 784 O O . VAL A 1 99 ? -26.476 -0.814 27.993 1.00 91.69 99 VAL A O 1
ATOM 787 N N . ALA A 1 100 ? -26.868 0.109 30.001 1.00 88.44 100 ALA A N 1
ATOM 788 C CA . ALA A 1 100 ? -28.149 -0.562 30.199 1.00 88.44 100 ALA A CA 1
ATOM 789 C C . ALA A 1 100 ? -29.188 -0.171 29.131 1.00 88.44 100 ALA A C 1
ATOM 791 O O . ALA A 1 100 ? -29.987 -1.007 28.711 1.00 88.44 100 ALA A O 1
ATOM 792 N N . ALA A 1 101 ? -29.184 1.089 28.684 1.00 92.62 101 ALA A N 1
ATOM 793 C CA . ALA A 1 101 ? -30.002 1.548 27.564 1.00 92.62 101 ALA A CA 1
ATOM 794 C C . ALA A 1 101 ? -29.588 0.856 26.257 1.00 92.62 101 ALA A C 1
ATOM 796 O O . ALA A 1 101 ? -30.435 0.318 25.548 1.00 92.62 101 ALA A O 1
ATOM 797 N N . ALA A 1 102 ? -28.285 0.778 25.970 1.00 92.38 102 ALA A N 1
ATOM 798 C CA . ALA A 1 102 ? -27.790 0.093 24.779 1.00 92.38 102 ALA A CA 1
ATOM 799 C C . ALA A 1 102 ? -28.173 -1.403 24.750 1.00 92.38 102 ALA A C 1
ATOM 801 O O . ALA A 1 102 ? -28.625 -1.908 23.724 1.00 92.38 102 ALA A O 1
ATOM 802 N N . GLU A 1 103 ? -28.076 -2.107 25.879 1.00 89.38 103 GLU A N 1
ATOM 803 C CA . GLU A 1 103 ? -28.520 -3.505 25.979 1.00 89.38 103 GLU A CA 1
ATOM 804 C C . GLU A 1 103 ? -30.017 -3.658 25.675 1.00 89.38 103 GLU A C 1
ATOM 806 O O . GLU A 1 103 ? -30.404 -4.508 24.870 1.00 89.38 103 GLU A O 1
ATOM 811 N N . ARG A 1 104 ? -30.870 -2.810 26.271 1.00 90.56 104 ARG A N 1
ATOM 812 C CA . ARG A 1 104 ? -32.326 -2.837 26.037 1.00 90.56 104 ARG A CA 1
ATOM 813 C C . ARG A 1 104 ? -32.702 -2.544 24.589 1.00 90.56 104 ARG A C 1
ATOM 815 O O . ARG A 1 104 ? -33.651 -3.132 24.079 1.00 90.56 104 ARG A O 1
ATOM 822 N N . LEU A 1 105 ? -31.961 -1.655 23.937 1.00 92.38 105 LEU A N 1
ATOM 823 C CA . LEU A 1 105 ? -32.187 -1.247 22.551 1.00 92.38 105 LEU A CA 1
ATOM 824 C C . LEU A 1 105 ? -31.623 -2.241 21.522 1.00 92.38 105 LEU A C 1
ATOM 826 O O . LEU A 1 105 ? -31.705 -1.997 20.319 1.00 92.38 105 LEU A O 1
ATOM 830 N N . GLY A 1 106 ? -31.087 -3.380 21.973 1.00 88.31 106 GLY A N 1
ATOM 831 C CA . GLY A 1 106 ? -30.710 -4.487 21.096 1.00 88.31 106 GLY A CA 1
ATOM 832 C C . GLY A 1 106 ? -29.340 -4.332 20.435 1.00 88.31 106 GLY A C 1
ATOM 833 O O . GLY A 1 106 ? -29.107 -4.923 19.375 1.00 88.31 106 GLY A O 1
ATOM 834 N N . PHE A 1 107 ? -28.432 -3.560 21.041 1.00 91.00 107 PHE A N 1
ATOM 835 C CA . PHE A 1 107 ? -27.011 -3.626 20.702 1.00 91.00 107 PHE A CA 1
ATOM 836 C C . PHE A 1 107 ? -26.422 -4.937 21.239 1.00 91.00 107 PHE A C 1
ATOM 838 O O . PHE A 1 107 ? -26.611 -5.284 22.404 1.00 91.00 107 PHE A O 1
ATOM 845 N N . THR A 1 108 ? -25.744 -5.697 20.381 1.00 87.56 108 THR A N 1
ATOM 846 C CA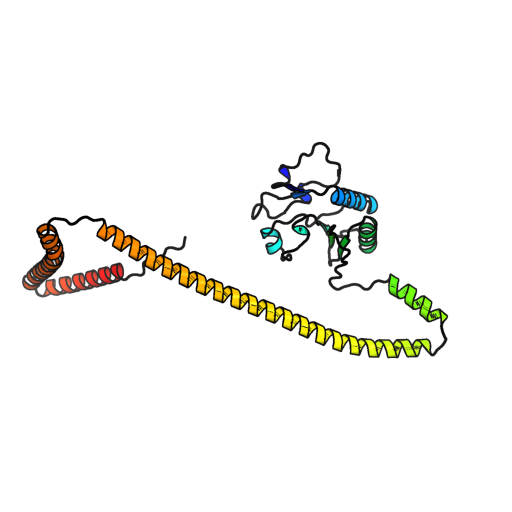 . THR A 1 108 ? -25.255 -7.053 20.699 1.00 87.56 108 THR A CA 1
ATOM 847 C C . THR A 1 108 ? -23.751 -7.106 20.917 1.00 87.56 108 THR A C 1
ATOM 849 O O . THR A 1 108 ? -23.273 -7.959 21.669 1.00 87.56 108 THR A O 1
ATOM 852 N N . GLY A 1 109 ? -23.001 -6.197 20.296 1.00 87.88 109 GLY A N 1
ATOM 853 C CA . GLY A 1 109 ? -21.604 -5.960 20.614 1.00 87.88 109 GLY A CA 1
ATOM 854 C C . GLY A 1 109 ? -21.472 -4.671 21.408 1.00 87.88 109 GLY A C 1
ATOM 855 O O . GLY A 1 109 ? -21.627 -3.571 20.886 1.00 87.88 109 GLY A O 1
ATOM 856 N N . ILE A 1 110 ? -21.237 -4.823 22.708 1.00 88.44 110 ILE A N 1
ATOM 857 C CA . ILE A 1 110 ? -21.070 -3.711 23.641 1.00 88.44 110 ILE A CA 1
ATOM 858 C C . ILE A 1 110 ? -19.693 -3.858 24.275 1.00 88.44 110 ILE A C 1
ATOM 860 O O . ILE A 1 110 ? -19.419 -4.855 24.943 1.00 88.44 110 ILE A O 1
ATOM 864 N N . GLY A 1 111 ? -18.833 -2.867 24.050 1.00 87.88 111 GLY A N 1
ATOM 865 C CA . GLY A 1 111 ? -17.492 -2.797 24.627 1.00 87.88 111 GLY A CA 1
ATOM 866 C C . GLY A 1 111 ? -17.345 -1.548 25.489 1.00 87.88 111 GLY A C 1
ATOM 867 O O . GLY A 1 111 ? -17.614 -0.435 25.041 1.00 87.88 111 GLY A O 1
ATOM 868 N N . ILE A 1 112 ? -16.915 -1.704 26.738 1.00 87.81 112 ILE A N 1
ATOM 869 C CA . ILE A 1 112 ? -16.769 -0.583 27.675 1.00 87.81 112 ILE A CA 1
ATOM 870 C C . ILE A 1 112 ? -15.292 -0.209 27.763 1.00 87.81 112 ILE A C 1
ATOM 872 O O . ILE A 1 112 ? -14.510 -0.880 28.429 1.00 87.81 112 ILE A O 1
ATOM 876 N N . ALA A 1 113 ? -14.906 0.893 27.121 1.00 85.06 113 ALA A N 1
ATOM 877 C CA . ALA A 1 113 ? -13.564 1.445 27.254 1.00 85.06 113 ALA A CA 1
ATOM 878 C C . ALA A 1 113 ? -13.489 2.457 28.411 1.00 85.06 113 ALA A C 1
ATOM 880 O O . ALA A 1 113 ? -14.485 2.855 29.016 1.00 85.06 113 ALA A O 1
ATOM 881 N N . ARG A 1 114 ? -12.281 2.947 28.715 1.00 85.31 114 ARG A N 1
ATOM 882 C CA . ARG A 1 114 ? -12.078 3.930 29.800 1.00 85.31 114 ARG A CA 1
ATOM 883 C C . ARG A 1 114 ? -12.810 5.258 29.571 1.00 85.31 114 ARG A C 1
ATOM 885 O O . ARG A 1 114 ? -13.224 5.892 30.545 1.00 85.31 114 ARG A O 1
ATOM 892 N N . SER A 1 115 ? -12.937 5.693 28.317 1.00 87.12 115 SER A N 1
ATOM 893 C CA . SER A 1 115 ? -13.444 7.022 27.934 1.00 87.12 115 SER A CA 1
ATOM 894 C C . SER A 1 115 ? -14.635 6.998 26.968 1.00 87.12 115 SER A C 1
ATOM 896 O O . SER A 1 115 ? -15.258 8.042 26.751 1.00 87.12 115 SER A O 1
ATOM 898 N N . PHE A 1 116 ? -14.981 5.836 26.414 1.00 92.44 116 PHE A N 1
ATOM 899 C CA . PHE A 1 116 ? -16.057 5.685 25.439 1.00 92.44 116 PHE A CA 1
ATOM 900 C C . PHE A 1 116 ? -16.757 4.327 25.564 1.00 92.44 116 PHE A C 1
ATOM 902 O O . PHE A 1 116 ? -16.220 3.390 26.154 1.00 92.44 116 PHE A O 1
ATOM 909 N N . LEU A 1 117 ? -17.951 4.250 24.989 1.00 93.44 117 LEU A N 1
ATOM 910 C CA . LEU A 1 117 ? -18.742 3.042 24.811 1.00 93.44 117 LEU A CA 1
ATOM 911 C C . LEU A 1 117 ? -18.693 2.638 23.336 1.00 93.44 117 LEU A C 1
ATOM 913 O O . LEU A 1 117 ? -19.079 3.429 22.476 1.00 93.44 117 LEU A O 1
ATOM 917 N N . HIS A 1 118 ? -18.206 1.435 23.060 1.00 94.88 118 HIS A N 1
ATOM 918 C CA . HIS A 1 118 ? -18.263 0.805 21.748 1.00 94.88 118 HIS A CA 1
ATOM 919 C C . HIS A 1 118 ? -19.606 0.099 21.576 1.00 94.88 118 HIS A C 1
ATOM 921 O O . HIS A 1 118 ? -20.000 -0.665 22.458 1.00 94.88 118 HIS A O 1
ATOM 927 N N . LEU A 1 119 ? -20.281 0.340 20.452 1.00 94.69 119 LEU A N 1
ATOM 928 C CA . LEU A 1 119 ? -21.558 -0.274 20.100 1.00 94.69 119 LEU A CA 1
ATOM 929 C C . LEU A 1 119 ? -21.547 -0.786 18.657 1.00 94.69 119 LEU A C 1
ATOM 931 O O . LEU A 1 119 ? -21.342 -0.012 17.719 1.00 94.69 119 LEU A O 1
ATOM 935 N N . ASP A 1 120 ? -21.866 -2.064 18.488 1.00 92.69 120 ASP A N 1
ATOM 936 C CA . ASP A 1 120 ? -22.131 -2.730 17.217 1.00 92.69 120 ASP A CA 1
ATOM 937 C C . ASP A 1 120 ? -23.369 -3.645 17.311 1.00 92.69 120 ASP A C 1
ATOM 939 O O . ASP A 1 120 ? -23.931 -3.889 18.388 1.00 92.69 120 ASP A O 1
ATOM 943 N N . ARG A 1 121 ? -23.833 -4.122 16.152 1.00 87.69 121 ARG A N 1
ATOM 944 C CA . ARG A 1 121 ? -24.931 -5.090 16.044 1.00 87.69 121 ARG A CA 1
ATOM 945 C C . ARG A 1 121 ? -24.485 -6.303 15.229 1.00 87.69 121 ARG A C 1
ATOM 947 O O . ARG A 1 121 ? -24.908 -6.477 14.091 1.00 87.69 121 ARG A O 1
ATOM 954 N N . ARG A 1 122 ? -23.596 -7.120 15.795 1.00 79.00 122 ARG A N 1
ATOM 955 C CA . ARG A 1 122 ? -23.232 -8.437 15.246 1.00 79.00 122 ARG A CA 1
ATOM 956 C C . ARG A 1 122 ? -24.266 -9.521 15.567 1.00 79.00 122 ARG A C 1
ATOM 958 O O . ARG A 1 122 ? -24.899 -9.497 16.626 1.00 79.00 122 ARG A O 1
ATOM 965 N N . ASP A 1 123 ? -24.381 -10.509 14.685 1.00 61.94 123 ASP A N 1
ATOM 966 C CA . ASP A 1 123 ? -25.192 -11.714 14.892 1.00 61.94 123 ASP A CA 1
ATOM 967 C C . ASP A 1 123 ? -24.513 -12.633 15.927 1.00 61.94 123 ASP A C 1
ATOM 969 O O . ASP A 1 123 ? -23.843 -13.608 15.601 1.00 61.94 123 ASP A O 1
ATOM 973 N N . GLY A 1 124 ? -24.606 -12.263 17.205 1.00 50.44 124 GLY A N 1
ATOM 974 C CA . GLY A 1 124 ? -24.013 -12.991 18.327 1.00 50.44 124 GLY A CA 1
ATOM 975 C C . GLY A 1 124 ? -23.855 -12.096 19.554 1.00 50.44 124 GLY A C 1
ATOM 976 O O . GLY A 1 124 ? -23.265 -11.020 19.476 1.00 50.44 124 GLY A O 1
ATOM 977 N N . ARG A 1 125 ? -24.397 -12.510 20.706 1.00 40.69 125 ARG A N 1
ATOM 978 C CA . ARG A 1 125 ? -24.182 -11.792 21.972 1.00 40.69 125 ARG A 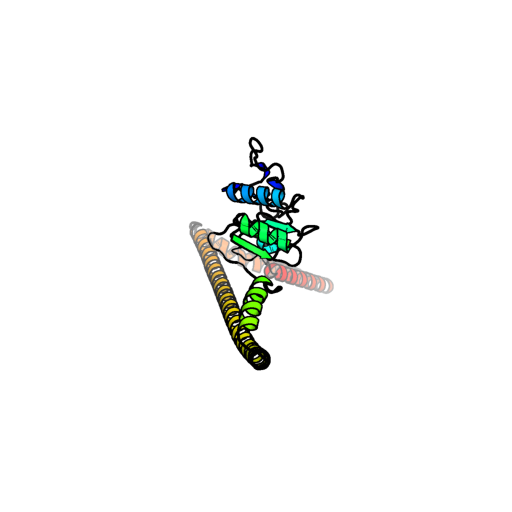CA 1
ATOM 979 C C . ARG A 1 125 ? -22.761 -12.067 22.447 1.00 40.69 125 ARG A C 1
ATOM 981 O O . ARG A 1 125 ? -22.500 -13.131 22.999 1.00 40.69 125 ARG A O 1
ATOM 988 N N . THR A 1 126 ? -21.873 -11.096 22.282 1.00 42.16 126 THR A N 1
ATOM 989 C CA . THR A 1 126 ? -20.544 -11.148 22.892 1.00 42.16 126 THR A CA 1
ATOM 990 C C . THR A 1 126 ? -20.333 -9.835 23.628 1.00 42.16 126 THR A C 1
ATOM 992 O O . THR A 1 126 ? -20.057 -8.801 23.016 1.00 42.16 126 THR A O 1
ATOM 995 N N . LEU A 1 127 ? -20.512 -9.881 24.948 1.00 44.97 127 LEU A N 1
ATOM 996 C CA . LEU A 1 127 ? -20.030 -8.851 25.861 1.00 44.97 127 LEU A CA 1
ATOM 997 C C . LEU A 1 127 ? -18.515 -9.038 25.951 1.00 44.97 127 LEU A C 1
ATOM 999 O O . LEU A 1 127 ? -18.039 -9.914 26.670 1.00 44.97 127 LEU A O 1
ATOM 1003 N N . ASP A 1 128 ? -17.767 -8.275 25.158 1.00 41.88 128 ASP A N 1
ATOM 1004 C CA . ASP A 1 128 ? -16.310 -8.266 25.255 1.00 41.88 128 ASP A CA 1
ATOM 1005 C C . ASP A 1 128 ? -15.923 -7.378 26.441 1.00 41.88 128 ASP A C 1
ATOM 1007 O O . ASP A 1 128 ? -15.815 -6.151 26.349 1.00 41.88 128 ASP A O 1
ATOM 1011 N N . LEU A 1 129 ? -15.823 -8.014 27.607 1.00 42.78 129 LEU A N 1
ATOM 1012 C CA . LEU A 1 129 ? -15.337 -7.405 28.834 1.00 42.78 129 LEU A CA 1
ATOM 1013 C C . LEU A 1 129 ? -13.810 -7.310 28.754 1.00 42.78 129 LEU A C 1
ATOM 1015 O O . LEU A 1 129 ? -13.098 -8.048 29.432 1.00 42.78 129 LEU A O 1
ATOM 1019 N N . SER A 1 130 ? -13.295 -6.373 27.955 1.00 39.16 130 SER A N 1
ATOM 1020 C CA . SER A 1 130 ? -11.906 -5.944 28.107 1.00 39.16 130 SER A CA 1
ATOM 1021 C C . SER A 1 130 ? -11.755 -5.314 29.500 1.00 39.16 130 SER A C 1
ATOM 1023 O O . SER A 1 130 ? -12.337 -4.268 29.789 1.00 39.16 130 SER A O 1
ATOM 1025 N N . GLU A 1 131 ? -11.040 -6.030 30.363 1.00 40.88 131 GLU A N 1
ATOM 1026 C CA . GLU A 1 131 ? -10.856 -5.878 31.809 1.00 40.88 131 GLU A CA 1
ATOM 1027 C C . GLU A 1 131 ? -11.055 -4.477 32.422 1.00 40.88 131 GLU A C 1
ATOM 1029 O O . GLU A 1 131 ? -10.309 -3.527 32.165 1.00 40.88 131 GLU A O 1
ATOM 1034 N N . GLY A 1 132 ? -12.000 -4.403 33.372 1.00 36.66 132 GLY A N 1
ATOM 1035 C CA . GLY A 1 132 ? -12.038 -3.343 34.382 1.00 36.66 132 GLY A CA 1
ATOM 1036 C C . GLY A 1 132 ? -13.410 -3.009 34.974 1.00 36.66 132 GLY A C 1
ATOM 1037 O O . GLY A 1 132 ? -13.800 -1.846 34.939 1.00 36.66 132 GLY A O 1
ATOM 1038 N N . GLY A 1 133 ? -14.146 -3.967 35.554 1.00 33.69 133 GLY A N 1
ATOM 1039 C CA . GLY A 1 133 ? -15.331 -3.630 36.365 1.00 33.69 133 GLY A CA 1
ATOM 1040 C C . GLY A 1 133 ? -16.302 -4.785 36.612 1.00 33.69 133 GLY A C 1
ATOM 1041 O O . GLY A 1 133 ? -16.979 -5.237 35.699 1.00 33.69 133 GLY A O 1
ATOM 1042 N N . ARG A 1 134 ? -16.386 -5.247 37.866 1.00 43.41 134 ARG A N 1
ATOM 1043 C CA . ARG A 1 134 ? -17.285 -6.320 38.334 1.00 43.41 134 ARG A CA 1
ATOM 1044 C C . ARG A 1 134 ? -18.768 -5.926 38.238 1.00 43.41 134 ARG A C 1
ATOM 1046 O O . ARG A 1 134 ? -19.133 -4.799 38.569 1.00 43.41 134 ARG A O 1
ATOM 1053 N N . SER A 1 135 ? -19.625 -6.885 37.874 1.00 38.66 135 SER A N 1
ATOM 1054 C CA . SER A 1 135 ? -21.089 -6.751 37.924 1.00 38.66 135 SER A CA 1
ATOM 1055 C C . SER A 1 135 ? -21.583 -6.709 39.374 1.00 38.66 135 SER A C 1
ATOM 1057 O O . SER A 1 135 ? -21.464 -7.672 40.122 1.00 38.66 135 SER A O 1
ATOM 1059 N N . VAL A 1 136 ? -22.167 -5.576 39.762 1.00 47.62 136 VAL A N 1
ATOM 1060 C CA . VAL A 1 136 ? -22.770 -5.330 41.086 1.00 47.62 136 VAL A CA 1
ATOM 1061 C C . VAL A 1 136 ? -24.071 -6.134 41.287 1.00 47.62 136 VAL A C 1
ATOM 1063 O O . VAL A 1 136 ? -24.514 -6.318 42.416 1.00 47.62 136 VAL A O 1
ATOM 1066 N N . MET A 1 137 ? -24.680 -6.648 40.211 1.00 40.94 137 MET A N 1
ATOM 1067 C CA . MET A 1 137 ? -25.980 -7.334 40.265 1.00 40.94 137 MET A CA 1
ATOM 1068 C C . MET A 1 137 ? -25.862 -8.801 40.713 1.00 40.94 137 MET A C 1
ATOM 1070 O O . MET A 1 137 ? -26.749 -9.305 41.398 1.00 40.94 137 MET A O 1
ATOM 1074 N N . SER A 1 138 ? -24.757 -9.482 40.383 1.00 42.12 138 SER A N 1
ATOM 1075 C CA . SER A 1 138 ? -24.527 -10.877 40.796 1.00 42.12 138 SER A CA 1
ATOM 1076 C C . SER A 1 138 ? -24.141 -11.005 42.273 1.00 42.12 138 SER A C 1
ATOM 1078 O O . SER A 1 138 ? -24.456 -12.012 42.902 1.00 42.12 138 SER A O 1
ATOM 1080 N N . ASP A 1 139 ? -23.522 -9.968 42.846 1.00 45.03 139 ASP A N 1
ATOM 1081 C CA . ASP A 1 139 ? -23.116 -9.965 44.255 1.00 45.03 139 ASP A CA 1
ATOM 1082 C C . ASP A 1 139 ? -24.324 -9.781 45.198 1.00 45.03 139 ASP A C 1
ATOM 1084 O O . ASP A 1 139 ? -24.335 -10.359 46.277 1.00 45.03 139 ASP A O 1
ATOM 1088 N N . ILE A 1 140 ? -25.385 -9.067 44.796 1.00 45.69 140 ILE A N 1
ATOM 1089 C CA . ILE A 1 140 ? -26.574 -8.833 45.648 1.00 45.69 140 ILE A CA 1
ATOM 1090 C C . ILE A 1 140 ? -27.452 -10.090 45.755 1.00 45.69 140 ILE A C 1
ATOM 1092 O O . ILE A 1 140 ? -27.941 -10.417 46.836 1.00 45.69 140 ILE A O 1
ATOM 1096 N N . ILE A 1 141 ? -27.598 -10.834 44.657 1.00 48.12 141 ILE A N 1
ATOM 1097 C CA . ILE A 1 141 ? -28.377 -12.081 44.632 1.00 48.12 141 ILE A CA 1
ATOM 1098 C C . ILE A 1 141 ? -27.622 -13.203 45.372 1.00 48.12 141 ILE A C 1
ATOM 1100 O O . ILE A 1 141 ? -28.233 -13.970 46.114 1.00 48.12 141 ILE A O 1
ATOM 1104 N N . GLY A 1 142 ? -26.285 -13.243 45.274 1.00 46.75 142 GLY A N 1
ATOM 1105 C CA . GLY A 1 142 ? -25.448 -14.169 46.050 1.00 46.75 142 GLY A CA 1
ATOM 1106 C C . GLY A 1 142 ? -25.371 -13.845 47.550 1.00 46.75 142 GLY A C 1
ATOM 1107 O O . GLY A 1 142 ? -25.294 -14.755 48.379 1.00 46.75 142 GLY A O 1
ATOM 1108 N N . LEU A 1 143 ? -25.443 -12.563 47.926 1.00 44.66 143 LEU A N 1
ATOM 1109 C CA . LEU A 1 143 ? -25.413 -12.125 49.326 1.00 44.66 143 LEU A CA 1
ATOM 1110 C C . LEU A 1 143 ? -26.753 -12.374 50.041 1.00 44.66 143 LEU A C 1
ATOM 1112 O O . LEU A 1 143 ? -26.752 -12.772 51.204 1.00 44.66 143 LEU A O 1
ATOM 1116 N N . ALA A 1 144 ? -27.883 -12.228 49.339 1.00 42.06 144 ALA A N 1
ATOM 1117 C CA . ALA A 1 144 ? -29.206 -12.566 49.868 1.00 42.06 144 ALA A CA 1
ATOM 1118 C C . ALA A 1 144 ? -29.384 -14.082 50.079 1.00 42.06 144 ALA A C 1
ATOM 1120 O O . ALA A 1 144 ? -29.941 -14.502 51.091 1.00 42.06 144 ALA A O 1
ATOM 1121 N N . ALA A 1 145 ? -28.837 -14.910 49.180 1.00 44.38 145 ALA A N 1
ATOM 1122 C CA . ALA A 1 145 ? -28.856 -16.367 49.324 1.00 44.38 145 ALA A CA 1
ATOM 1123 C C . ALA A 1 145 ? -27.968 -16.869 50.482 1.00 44.38 145 ALA A C 1
ATOM 1125 O O . ALA A 1 145 ? -28.299 -17.853 51.138 1.00 44.38 145 ALA A O 1
ATOM 1126 N N . SER A 1 146 ? -26.872 -16.164 50.780 1.00 49.50 146 SER A N 1
ATOM 1127 C CA . SER A 1 146 ? -25.951 -16.521 51.871 1.00 49.50 146 SER A CA 1
ATOM 1128 C C . SER A 1 146 ? -26.453 -16.089 53.257 1.00 49.50 146 SER A C 1
ATOM 1130 O O . SER A 1 146 ? -26.114 -16.716 54.258 1.00 49.50 146 SER A O 1
ATOM 1132 N N . ALA A 1 147 ? -27.281 -15.042 53.334 1.00 49.00 147 ALA A N 1
ATOM 1133 C CA . ALA A 1 147 ? -27.855 -14.556 54.591 1.00 49.00 147 ALA A CA 1
ATOM 1134 C C . ALA A 1 147 ? -29.032 -15.412 55.099 1.00 49.00 147 ALA A C 1
ATOM 1136 O O . ALA A 1 147 ? -29.313 -15.414 56.294 1.00 49.00 147 ALA A O 1
ATOM 1137 N N . ALA A 1 148 ? -29.692 -16.170 54.217 1.00 50.25 148 ALA A N 1
ATOM 1138 C CA . ALA A 1 148 ? -30.836 -17.010 54.573 1.00 50.25 148 ALA A CA 1
ATOM 1139 C C . ALA A 1 148 ? -30.450 -18.397 55.141 1.00 50.25 148 ALA A C 1
ATOM 1141 O O . ALA A 1 148 ? -31.328 -19.127 55.593 1.00 50.25 148 ALA A O 1
ATOM 1142 N N . GLY A 1 149 ? -29.161 -18.775 55.120 1.00 52.03 149 GLY A N 1
ATOM 1143 C CA . GLY A 1 149 ? -28.738 -20.172 55.295 1.00 52.03 149 GLY A CA 1
ATOM 1144 C C . GLY A 1 149 ? -28.094 -20.603 56.624 1.00 52.03 149 GLY A C 1
ATOM 1145 O O . GLY A 1 149 ? -28.109 -21.796 56.906 1.00 52.03 149 GLY A O 1
ATOM 1146 N N . GLY A 1 150 ? -27.526 -19.726 57.464 1.00 39.97 150 GLY A N 1
ATOM 1147 C CA . GLY A 1 150 ? -26.944 -20.196 58.737 1.00 39.97 150 GLY A CA 1
ATOM 1148 C C . GLY A 1 150 ? -25.968 -19.245 59.433 1.00 39.97 150 GLY A C 1
ATOM 1149 O O . GLY A 1 150 ? -25.056 -18.698 58.816 1.00 39.97 150 GLY A O 1
ATOM 1150 N N . GLY A 1 151 ? -26.153 -19.063 60.746 1.00 43.41 151 GLY A N 1
ATOM 1151 C CA . GLY A 1 151 ? -25.300 -18.233 61.605 1.00 43.41 151 GLY A CA 1
ATOM 1152 C C . GLY A 1 151 ? -23.850 -18.725 61.716 1.00 43.41 151 GLY A C 1
ATOM 1153 O O . GLY A 1 151 ? -23.586 -19.885 61.438 1.00 43.41 151 GLY A O 1
ATOM 1154 N N . VAL A 1 152 ? -22.940 -17.819 62.120 1.00 49.22 152 VAL A N 1
ATOM 1155 C CA . VAL A 1 152 ? -21.495 -17.926 62.488 1.00 49.22 152 VAL A CA 1
ATOM 1156 C C . VAL A 1 152 ? -20.574 -18.813 61.614 1.00 49.22 152 VAL A C 1
ATOM 1158 O O . VAL A 1 152 ? -19.503 -18.359 61.217 1.00 49.22 152 VAL A O 1
ATOM 1161 N N . PHE A 1 153 ? -20.977 -20.016 61.217 1.00 50.75 153 PHE A N 1
ATOM 1162 C CA . PHE A 1 153 ? -20.278 -20.905 60.284 1.00 50.75 153 PHE A CA 1
ATOM 1163 C C . PHE A 1 153 ? -20.258 -20.399 58.826 1.00 50.75 153 PHE A C 1
ATOM 1165 O O . PHE A 1 153 ? -19.302 -20.679 58.101 1.00 50.75 153 PHE A O 1
ATOM 1172 N N . GLY A 1 154 ? -21.231 -19.583 58.394 1.00 47.47 154 GLY A N 1
ATOM 1173 C CA . GLY A 1 154 ? -21.248 -18.989 57.042 1.00 47.47 154 GLY A CA 1
ATOM 1174 C C . GLY A 1 154 ? -20.130 -17.963 56.772 1.00 47.47 154 GLY A C 1
ATOM 1175 O O . GLY A 1 154 ? -19.701 -17.781 55.628 1.00 47.47 154 GLY A O 1
ATOM 1176 N N . LEU A 1 155 ? -19.595 -17.329 57.823 1.00 55.50 155 LEU A N 1
ATOM 1177 C CA . LEU A 1 155 ? -18.477 -16.377 57.725 1.00 55.50 155 LEU A CA 1
ATOM 1178 C C . LEU A 1 155 ? -17.117 -17.081 57.598 1.00 55.50 155 LEU A C 1
ATOM 1180 O O . LEU A 1 155 ? -16.213 -16.576 56.937 1.00 55.50 155 LEU A O 1
ATOM 1184 N N . VAL A 1 156 ? -16.976 -18.275 58.177 1.00 52.31 156 VAL A N 1
ATOM 1185 C CA . VAL A 1 156 ? -15.739 -19.066 58.093 1.00 52.31 156 VAL A CA 1
ATOM 1186 C C . VAL A 1 156 ? -15.594 -19.700 56.703 1.00 52.31 156 VAL A C 1
ATOM 1188 O O . VAL A 1 156 ? -14.516 -19.648 56.110 1.00 52.31 156 VAL A O 1
ATOM 1191 N N . GLY A 1 157 ? -16.693 -20.195 56.118 1.00 51.34 157 GLY A N 1
ATOM 1192 C CA . GLY A 1 157 ? -16.697 -20.749 54.756 1.00 51.34 157 GLY A CA 1
ATOM 1193 C C . GLY A 1 157 ? -16.364 -19.726 53.659 1.00 51.34 157 GLY A C 1
ATOM 1194 O O . GLY A 1 157 ? -15.678 -20.053 52.692 1.00 51.34 157 GLY A O 1
ATOM 1195 N N . THR A 1 158 ? -16.768 -18.462 53.822 1.00 61.66 158 THR A N 1
ATOM 1196 C CA . THR A 1 158 ? -16.486 -17.385 52.851 1.00 61.66 158 THR A CA 1
ATOM 1197 C C . THR A 1 158 ? -15.040 -16.892 52.898 1.00 61.66 158 THR A C 1
ATOM 1199 O O . THR A 1 158 ? -14.488 -16.516 51.861 1.00 61.66 158 THR A O 1
ATOM 1202 N N . VAL A 1 159 ? -14.400 -16.913 54.071 1.00 57.25 159 VAL A N 1
ATOM 1203 C CA . VAL A 1 159 ? -12.980 -16.554 54.215 1.00 57.25 159 VAL A CA 1
ATOM 1204 C C . VAL A 1 159 ? -12.085 -17.656 53.645 1.00 57.25 159 VAL A C 1
ATOM 1206 O O . VAL A 1 159 ? -11.203 -17.356 52.841 1.00 57.25 159 VAL A O 1
ATOM 1209 N N . ILE A 1 160 ? -12.359 -18.925 53.968 1.00 59.53 160 ILE A N 1
ATOM 1210 C CA . ILE A 1 160 ? -11.601 -20.070 53.435 1.00 59.53 160 ILE A CA 1
ATOM 1211 C C . ILE A 1 160 ? -11.774 -20.171 51.910 1.00 59.53 160 ILE A C 1
ATOM 1213 O O . ILE A 1 160 ? -10.784 -20.290 51.189 1.00 59.53 160 ILE A O 1
ATOM 1217 N N . GLY A 1 161 ? -13.001 -20.009 51.399 1.00 57.44 161 GLY A N 1
ATOM 1218 C CA . GLY A 1 161 ? -13.279 -20.020 49.959 1.00 57.44 161 GLY A CA 1
ATOM 1219 C C . GLY A 1 161 ? -12.608 -18.877 49.184 1.00 57.44 161 GLY A C 1
ATOM 1220 O O . GLY A 1 161 ? -12.150 -19.081 48.062 1.00 57.44 161 GLY A O 1
ATOM 1221 N N . ARG A 1 162 ? -12.471 -17.678 49.774 1.00 60.38 162 ARG A N 1
ATOM 1222 C CA . ARG A 1 162 ? -11.750 -16.560 49.133 1.00 60.38 162 ARG A CA 1
ATOM 1223 C C . ARG A 1 162 ? -10.241 -16.771 49.078 1.00 60.38 162 ARG A C 1
ATOM 1225 O O . ARG A 1 162 ? -9.627 -16.355 48.098 1.00 60.38 162 ARG A O 1
ATOM 1232 N N . VAL A 1 163 ? -9.648 -17.383 50.102 1.00 64.75 163 VAL A N 1
ATOM 1233 C CA . VAL A 1 163 ? -8.208 -17.685 50.115 1.00 64.75 163 VAL A CA 1
ATOM 1234 C C . VAL A 1 163 ? -7.890 -18.803 49.121 1.00 64.75 163 VAL A C 1
ATOM 1236 O O . VAL A 1 163 ? -6.972 -18.640 48.319 1.00 64.75 163 VAL A O 1
ATOM 1239 N N . ALA A 1 164 ? -8.691 -19.872 49.095 1.00 66.94 164 ALA A N 1
ATOM 1240 C CA . ALA A 1 164 ? -8.564 -20.943 48.105 1.00 66.94 164 ALA A CA 1
ATOM 1241 C C . ALA A 1 164 ? -8.723 -20.410 46.668 1.00 66.94 164 ALA A C 1
ATOM 1243 O O . ALA A 1 164 ? -7.844 -20.615 45.833 1.00 66.94 164 ALA A O 1
ATOM 1244 N N . GLY A 1 165 ? -9.756 -19.597 46.411 1.00 60.97 165 GLY A N 1
ATOM 1245 C CA . GLY A 1 165 ? -10.002 -19.013 45.089 1.00 60.97 165 GLY A CA 1
ATOM 1246 C C . GLY A 1 165 ? -8.953 -17.992 44.625 1.00 60.97 165 GLY A C 1
ATOM 1247 O O . GLY A 1 165 ? -8.812 -17.759 43.427 1.00 60.97 165 GLY A O 1
ATOM 1248 N N . LEU A 1 166 ? -8.194 -17.366 45.536 1.00 67.44 166 LEU A N 1
ATOM 1249 C CA . LEU A 1 166 ? -7.052 -16.510 45.176 1.00 67.44 166 LEU A CA 1
ATOM 1250 C C . LEU A 1 166 ? -5.831 -17.32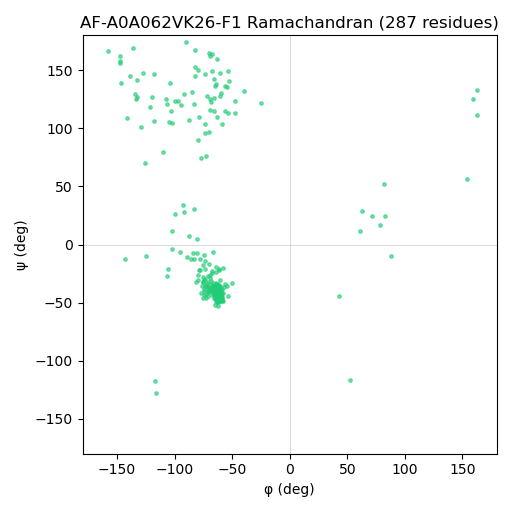8 44.734 1.00 67.44 166 LEU A C 1
ATOM 1252 O O . LEU A 1 166 ? -5.061 -16.858 43.895 1.00 67.44 166 LEU A O 1
ATOM 1256 N N . ILE A 1 167 ? -5.648 -18.524 45.297 1.00 71.19 167 ILE A N 1
ATOM 1257 C CA . ILE A 1 167 ? -4.564 -19.441 44.929 1.00 71.19 167 ILE A CA 1
ATOM 1258 C C . ILE A 1 167 ? -4.888 -20.113 43.589 1.00 71.19 167 ILE A C 1
ATOM 1260 O O . ILE A 1 167 ? -4.047 -20.071 42.692 1.00 71.19 167 ILE A O 1
ATOM 1264 N N . GLU A 1 168 ? -6.117 -20.606 43.409 1.00 70.31 168 GLU A N 1
ATOM 1265 C CA . GLU A 1 168 ? -6.605 -21.141 42.126 1.00 70.31 168 GLU A CA 1
ATOM 1266 C C . GLU A 1 168 ? -6.517 -20.098 41.010 1.00 70.31 168 GLU A C 1
ATOM 1268 O O . GLU A 1 168 ? -5.894 -20.350 39.987 1.00 70.31 168 GLU A O 1
ATOM 1273 N N . ARG A 1 169 ? -6.994 -18.864 41.233 1.00 65.81 169 ARG A N 1
ATOM 1274 C CA . ARG A 1 169 ? -6.873 -17.789 40.228 1.00 65.81 169 ARG A CA 1
ATOM 1275 C C . ARG A 1 169 ? -5.438 -17.449 39.858 1.00 65.81 169 ARG A C 1
ATOM 1277 O O . ARG A 1 169 ? -5.190 -16.991 38.747 1.00 65.81 169 ARG A O 1
ATOM 1284 N N . ARG A 1 170 ? -4.481 -17.610 40.776 1.00 67.88 170 ARG A N 1
ATOM 1285 C CA . ARG A 1 170 ? -3.064 -17.432 40.434 1.00 67.88 170 ARG A CA 1
ATOM 1286 C C . ARG A 1 170 ? -2.577 -18.563 39.538 1.00 67.88 170 ARG A C 1
ATOM 1288 O O . ARG A 1 170 ? -1.860 -18.269 38.588 1.00 67.88 170 ARG A O 1
ATOM 1295 N N . GLN A 1 171 ? -2.976 -19.804 39.812 1.00 68.44 171 GLN A N 1
ATOM 1296 C CA . GLN A 1 171 ? -2.645 -20.954 38.970 1.00 68.44 171 GLN A CA 1
ATOM 1297 C C . GLN A 1 171 ? -3.288 -20.836 37.580 1.00 68.44 171 GLN A C 1
ATOM 1299 O O . GLN A 1 171 ? -2.570 -20.920 36.581 1.00 68.44 171 GLN A O 1
ATOM 1304 N N . ASP A 1 172 ? -4.573 -20.496 37.502 1.00 73.06 172 ASP A N 1
ATOM 1305 C CA . ASP A 1 172 ? -5.278 -20.279 36.234 1.00 73.06 172 ASP A CA 1
ATOM 1306 C C . ASP A 1 172 ? -4.648 -19.136 35.434 1.00 73.06 172 ASP A C 1
ATOM 1308 O O . ASP A 1 172 ? -4.295 -19.323 34.272 1.00 73.06 172 ASP A O 1
ATOM 1312 N N . ASN A 1 173 ? -4.357 -17.993 36.071 1.00 75.88 173 ASN A N 1
ATOM 1313 C CA . ASN A 1 173 ? -3.681 -16.878 35.401 1.00 75.88 173 ASN A CA 1
ATOM 1314 C C . ASN A 1 173 ? -2.294 -17.265 34.868 1.00 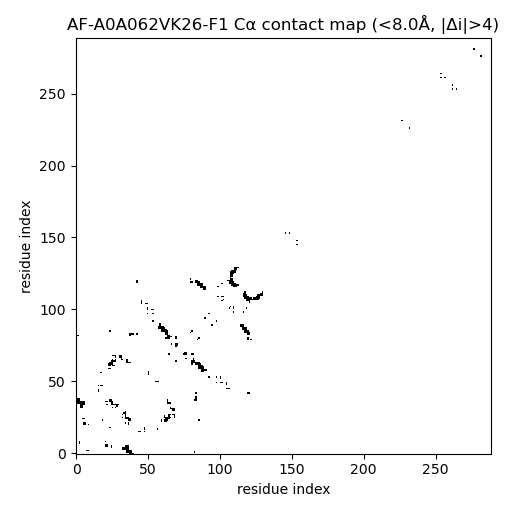75.88 173 ASN A C 1
ATOM 1316 O O . ASN A 1 173 ? -1.873 -16.757 33.829 1.00 75.88 173 ASN A O 1
ATOM 1320 N N . THR A 1 174 ? -1.543 -18.124 35.568 1.00 77.50 174 THR A N 1
ATOM 1321 C CA . THR A 1 174 ? -0.251 -18.605 35.051 1.00 77.50 174 THR A CA 1
ATOM 1322 C C . THR A 1 174 ? -0.427 -19.516 33.842 1.00 77.50 174 THR A C 1
ATOM 1324 O O . THR A 1 174 ? 0.332 -19.392 32.880 1.00 77.50 174 THR A O 1
ATOM 1327 N N . GLN A 1 175 ? -1.449 -20.374 33.847 1.00 81.31 175 GLN A N 1
ATOM 1328 C CA . GLN A 1 175 ? -1.738 -21.271 32.734 1.00 81.31 175 GLN A CA 1
ATOM 1329 C C . GLN A 1 175 ? -2.285 -20.511 31.517 1.00 81.31 175 GLN A C 1
ATOM 1331 O O . GLN A 1 175 ? -1.885 -20.795 30.390 1.00 81.31 175 GLN A O 1
ATOM 1336 N N . GLU A 1 176 ? -3.135 -19.507 31.722 1.00 78.00 176 GLU A N 1
ATOM 1337 C CA . GLU A 1 176 ? -3.636 -18.624 30.665 1.00 78.00 176 GLU A CA 1
ATOM 1338 C C . GLU A 1 176 ? -2.516 -17.790 30.045 1.00 78.00 176 GLU A C 1
ATOM 1340 O O . GLU A 1 176 ? -2.388 -17.747 28.823 1.00 78.00 176 GLU A O 1
ATOM 1345 N N . ARG A 1 177 ? -1.625 -17.219 30.866 1.00 80.88 177 ARG A N 1
ATOM 1346 C CA . ARG A 1 177 ? -0.429 -16.522 30.367 1.00 80.88 177 ARG A CA 1
ATOM 1347 C C . ARG A 1 177 ? 0.473 -17.443 29.553 1.00 80.88 177 ARG A C 1
ATOM 1349 O O . ARG A 1 177 ? 1.003 -17.010 28.535 1.00 80.88 177 ARG A O 1
ATOM 1356 N N . ALA A 1 178 ? 0.635 -18.698 29.972 1.00 87.75 178 ALA A N 1
ATOM 1357 C CA . ALA A 1 178 ? 1.397 -19.688 29.216 1.00 87.75 178 ALA A CA 1
ATOM 1358 C C . ALA A 1 178 ? 0.732 -20.022 27.868 1.00 87.75 178 ALA A C 1
ATOM 1360 O O . ALA A 1 178 ? 1.430 -20.117 26.859 1.00 87.75 178 ALA A O 1
ATOM 1361 N N . ARG A 1 179 ? -0.604 -20.136 27.821 1.00 88.12 179 ARG A N 1
ATOM 1362 C CA . ARG A 1 179 ? -1.358 -20.325 26.568 1.00 88.12 179 ARG A CA 1
ATOM 1363 C C . ARG A 1 179 ? -1.205 -19.129 25.633 1.00 88.12 179 ARG A C 1
ATOM 1365 O O . ARG A 1 179 ? -0.831 -19.318 24.484 1.00 88.12 179 ARG A O 1
ATOM 1372 N N . TRP A 1 180 ? -1.382 -17.906 26.131 1.00 84.25 180 TRP A N 1
ATOM 1373 C CA . TRP A 1 180 ? -1.195 -16.697 25.323 1.00 84.25 180 TRP A CA 1
ATOM 1374 C C . TRP A 1 180 ? 0.239 -16.542 24.821 1.00 84.25 180 TRP A C 1
ATOM 1376 O O . TRP A 1 180 ? 0.444 -16.130 23.682 1.00 84.25 180 TRP A O 1
ATOM 1386 N N . ALA A 1 181 ? 1.234 -16.898 25.638 1.00 93.25 181 ALA A N 1
ATOM 1387 C CA . ALA A 1 181 ? 2.629 -16.909 25.213 1.00 93.25 181 ALA A CA 1
ATOM 1388 C C . ALA A 1 181 ? 2.872 -17.937 24.096 1.00 93.25 181 ALA A C 1
ATOM 1390 O O . ALA A 1 181 ? 3.567 -17.631 23.129 1.00 93.25 181 ALA A O 1
ATOM 1391 N N . HIS A 1 182 ? 2.272 -19.127 24.194 1.00 93.38 182 HIS A N 1
ATOM 1392 C CA . HIS A 1 182 ? 2.336 -20.141 23.142 1.00 93.38 182 HIS A CA 1
ATOM 1393 C C . HIS A 1 182 ? 1.656 -19.669 21.849 1.00 93.38 182 HIS A C 1
ATOM 1395 O O . HIS A 1 182 ? 2.252 -19.765 20.779 1.00 93.38 182 HIS A O 1
ATOM 1401 N N . ASP A 1 183 ? 0.456 -19.095 21.944 1.00 91.25 183 ASP A N 1
ATOM 1402 C CA . ASP A 1 183 ? -0.281 -18.571 20.791 1.00 91.25 183 ASP A CA 1
ATOM 1403 C C . ASP A 1 183 ? 0.488 -17.436 20.101 1.00 91.25 183 ASP A C 1
ATOM 1405 O O . ASP A 1 183 ? 0.605 -17.417 18.874 1.00 91.25 183 ASP A O 1
ATOM 1409 N N . ALA A 1 184 ? 1.076 -16.520 20.877 1.00 92.62 184 ALA A N 1
ATOM 1410 C CA . ALA A 1 184 ? 1.927 -15.455 20.356 1.00 92.62 184 ALA A CA 1
ATOM 1411 C C . ALA A 1 184 ? 3.181 -16.013 19.662 1.00 92.62 184 ALA A C 1
ATOM 1413 O O . ALA A 1 184 ? 3.506 -15.582 18.556 1.00 92.62 184 ALA A O 1
ATOM 1414 N N . ALA A 1 185 ? 3.842 -17.009 20.260 1.00 95.75 185 ALA A N 1
ATOM 1415 C CA . ALA A 1 185 ? 5.008 -17.664 19.669 1.00 95.75 185 ALA A CA 1
ATOM 1416 C C . ALA A 1 185 ? 4.661 -18.389 18.358 1.00 95.75 185 ALA A C 1
ATOM 1418 O O . ALA A 1 185 ? 5.411 -18.309 17.386 1.00 95.75 185 ALA A O 1
ATOM 1419 N N . MET A 1 186 ? 3.500 -19.048 18.294 1.00 95.50 186 MET A N 1
ATOM 1420 C CA . MET A 1 186 ? 3.007 -19.693 17.076 1.00 95.50 186 MET A CA 1
ATOM 1421 C C . MET A 1 186 ? 2.710 -18.675 15.969 1.00 95.50 186 MET A C 1
ATOM 1423 O O . MET A 1 186 ? 3.041 -18.918 14.807 1.00 95.50 186 MET A O 1
ATOM 1427 N N . GLN A 1 187 ? 2.115 -17.526 16.304 1.00 92.94 187 GLN A N 1
ATOM 1428 C CA . GLN A 1 187 ? 1.889 -16.440 15.342 1.00 92.94 187 GLN A CA 1
ATOM 1429 C C . GLN A 1 187 ? 3.206 -15.850 14.836 1.00 92.94 187 GLN A C 1
ATOM 1431 O O . GLN A 1 187 ? 3.367 -15.640 13.635 1.00 92.94 187 GLN A O 1
ATOM 1436 N N . GLU A 1 188 ? 4.173 -15.636 15.726 1.00 94.12 188 GLU A N 1
ATOM 1437 C CA . GLU A 1 188 ? 5.494 -15.145 15.348 1.00 94.12 188 GLU A CA 1
ATOM 1438 C C . GLU A 1 188 ? 6.226 -16.137 14.430 1.00 94.12 188 GLU A C 1
ATOM 1440 O O . GLU A 1 188 ? 6.789 -15.734 13.412 1.00 94.12 188 GLU A O 1
ATOM 1445 N N . ALA A 1 189 ? 6.161 -17.438 14.726 1.00 94.44 189 ALA A N 1
ATOM 1446 C CA . ALA A 1 189 ? 6.734 -18.479 13.877 1.00 94.44 189 ALA A CA 1
ATOM 1447 C C . ALA A 1 189 ? 6.109 -18.487 12.470 1.00 94.44 189 ALA A C 1
ATOM 1449 O O . ALA A 1 189 ? 6.843 -18.502 11.482 1.00 94.44 189 ALA A O 1
ATOM 1450 N N . ARG A 1 190 ? 4.775 -18.379 12.366 1.00 94.88 190 ARG A N 1
ATOM 1451 C CA . ARG A 1 190 ? 4.070 -18.269 11.074 1.00 94.88 190 ARG A CA 1
ATOM 1452 C C . ARG A 1 190 ? 4.473 -17.021 10.294 1.00 94.88 190 ARG A C 1
ATOM 1454 O O . ARG A 1 190 ? 4.658 -17.088 9.084 1.00 94.88 190 ARG A O 1
ATOM 1461 N N . MET A 1 191 ? 4.630 -15.887 10.975 1.00 93.56 191 MET A N 1
ATOM 1462 C CA . MET A 1 191 ? 5.084 -14.644 10.346 1.00 93.56 191 MET A CA 1
ATOM 1463 C C . MET A 1 191 ? 6.508 -14.774 9.795 1.00 93.56 191 MET A C 1
ATOM 1465 O O . MET A 1 191 ? 6.777 -14.306 8.690 1.00 93.56 191 MET A O 1
ATOM 1469 N N . ARG A 1 192 ? 7.412 -15.439 10.528 1.00 94.56 192 ARG A N 1
ATOM 1470 C CA . ARG A 1 192 ? 8.781 -15.713 10.062 1.00 94.56 192 ARG A CA 1
ATOM 1471 C C . ARG A 1 192 ? 8.799 -16.656 8.861 1.00 94.56 192 ARG A C 1
ATOM 1473 O O . ARG A 1 192 ? 9.531 -16.397 7.912 1.00 94.56 192 ARG A O 1
ATOM 1480 N N . GLU A 1 193 ? 7.981 -17.706 8.877 1.00 94.50 193 GLU A N 1
ATOM 1481 C CA . GLU A 1 193 ? 7.839 -18.627 7.745 1.00 94.50 193 GLU A CA 1
ATOM 1482 C C . GLU A 1 193 ? 7.321 -17.899 6.500 1.00 94.50 193 GLU A C 1
ATOM 1484 O O . GLU A 1 193 ? 7.913 -18.016 5.429 1.00 94.50 193 GLU A O 1
ATOM 1489 N N . LEU A 1 194 ? 6.276 -17.076 6.646 1.00 96.38 194 LEU A N 1
ATOM 1490 C CA . LEU A 1 194 ? 5.725 -16.287 5.546 1.00 96.38 194 LEU A CA 1
ATOM 1491 C C . LEU A 1 194 ? 6.753 -15.297 4.984 1.00 96.38 194 LEU A C 1
ATOM 1493 O O . LEU A 1 194 ? 6.861 -15.152 3.766 1.00 96.38 194 LEU A O 1
ATOM 1497 N N . ALA A 1 195 ? 7.520 -14.630 5.850 1.00 94.88 195 ALA A N 1
ATOM 1498 C CA . ALA A 1 195 ? 8.583 -13.722 5.431 1.00 94.88 195 ALA A CA 1
ATOM 1499 C C . ALA A 1 195 ? 9.673 -14.462 4.639 1.00 94.88 195 ALA A C 1
ATOM 1501 O O . ALA A 1 195 ? 10.028 -14.027 3.544 1.00 94.88 195 ALA A O 1
ATOM 1502 N N . ALA A 1 196 ? 10.133 -15.614 5.137 1.00 94.62 196 ALA A N 1
ATOM 1503 C CA . ALA A 1 196 ? 11.123 -16.443 4.455 1.00 94.62 196 ALA A CA 1
ATOM 1504 C C . ALA A 1 196 ? 10.602 -16.985 3.111 1.00 94.62 196 ALA A C 1
ATOM 1506 O O . ALA A 1 196 ? 11.320 -16.960 2.111 1.00 94.62 196 ALA A O 1
ATOM 1507 N N . ALA A 1 197 ? 9.341 -17.421 3.060 1.00 95.00 197 ALA A N 1
ATOM 1508 C CA . ALA A 1 197 ? 8.697 -17.885 1.834 1.00 95.00 197 ALA A CA 1
ATOM 1509 C C . ALA A 1 197 ? 8.567 -16.758 0.798 1.00 95.00 197 ALA A C 1
ATOM 1511 O O . ALA A 1 197 ? 8.859 -16.961 -0.380 1.00 95.00 197 ALA A O 1
ATOM 1512 N N . THR A 1 198 ? 8.192 -15.555 1.241 1.00 93.94 198 THR A N 1
ATOM 1513 C CA . THR A 1 198 ? 8.095 -14.372 0.375 1.00 93.94 198 THR A CA 1
ATOM 1514 C C . THR A 1 198 ? 9.467 -13.990 -0.179 1.00 93.94 198 THR A C 1
ATOM 1516 O O . THR A 1 198 ? 9.600 -13.751 -1.376 1.00 93.94 198 THR A O 1
ATOM 1519 N N . GLU A 1 199 ? 10.508 -13.989 0.657 1.00 94.06 199 GLU A N 1
ATOM 1520 C CA . GLU A 1 199 ? 11.880 -13.716 0.222 1.00 94.06 199 GLU A CA 1
ATOM 1521 C C . GLU A 1 199 ? 12.369 -14.750 -0.803 1.00 94.06 199 GLU A C 1
ATOM 1523 O O . GLU A 1 199 ? 12.943 -14.386 -1.832 1.00 94.06 199 GLU A O 1
ATOM 1528 N N . ALA A 1 200 ? 12.104 -16.038 -0.568 1.00 92.62 200 ALA A N 1
ATOM 1529 C CA . ALA A 1 200 ? 12.428 -17.096 -1.520 1.00 92.62 200 ALA A CA 1
ATOM 1530 C C . ALA A 1 200 ? 11.688 -16.905 -2.856 1.00 92.62 200 ALA A C 1
ATOM 1532 O O . ALA A 1 200 ? 12.288 -17.054 -3.921 1.00 92.62 200 ALA A O 1
ATOM 1533 N N . GLN A 1 201 ? 10.411 -16.516 -2.816 1.00 93.94 201 GLN A N 1
ATOM 1534 C CA . GLN A 1 201 ? 9.623 -16.244 -4.015 1.00 93.94 201 GLN A CA 1
ATOM 1535 C C . GLN A 1 201 ? 10.156 -15.040 -4.801 1.00 93.94 201 GLN A C 1
ATOM 1537 O O . GLN A 1 201 ? 10.231 -15.113 -6.027 1.00 93.94 201 GLN A O 1
ATOM 1542 N N . ILE A 1 202 ? 10.569 -13.966 -4.119 1.00 91.69 202 ILE A N 1
ATOM 1543 C CA . ILE A 1 202 ? 11.209 -12.803 -4.754 1.00 91.69 202 ILE A CA 1
ATOM 1544 C C . ILE A 1 202 ? 12.502 -13.236 -5.454 1.00 91.69 202 ILE A C 1
ATOM 1546 O O . ILE A 1 202 ? 12.660 -12.974 -6.642 1.00 91.69 202 ILE A O 1
ATOM 1550 N N . LYS A 1 203 ? 13.373 -13.999 -4.778 1.00 89.50 203 LYS A N 1
ATOM 1551 C CA . LYS A 1 203 ? 14.624 -14.510 -5.372 1.00 89.50 203 LYS A CA 1
ATOM 1552 C C . LYS A 1 203 ? 14.377 -15.365 -6.618 1.00 89.50 203 LYS A C 1
ATOM 1554 O O . LYS A 1 203 ? 15.098 -15.239 -7.606 1.00 89.50 203 LYS A O 1
ATOM 1559 N N . LEU A 1 204 ? 13.356 -16.226 -6.592 1.00 92.38 204 LEU A N 1
ATOM 1560 C CA . LEU A 1 204 ? 12.968 -17.029 -7.755 1.00 92.38 204 LEU A CA 1
ATOM 1561 C C . LEU A 1 204 ? 12.427 -16.160 -8.896 1.00 92.38 204 LEU A C 1
ATOM 1563 O O . LEU A 1 204 ? 12.756 -16.406 -10.057 1.00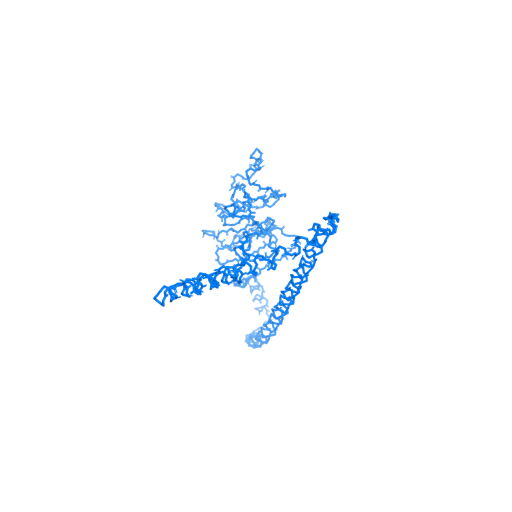 92.38 204 LEU A O 1
ATOM 1567 N N . ALA A 1 205 ? 11.617 -15.146 -8.584 1.00 88.38 205 ALA A N 1
ATOM 1568 C CA . ALA A 1 205 ? 11.082 -14.215 -9.570 1.00 88.38 205 ALA A CA 1
ATOM 1569 C C . ALA A 1 205 ? 12.191 -13.380 -10.229 1.00 88.38 205 ALA A C 1
ATOM 1571 O O . ALA A 1 205 ? 12.182 -13.239 -11.453 1.00 88.38 205 ALA A O 1
ATOM 1572 N N . ASP A 1 206 ? 13.164 -12.905 -9.450 1.00 87.69 206 ASP A N 1
ATOM 1573 C CA . ASP A 1 206 ? 14.331 -12.166 -9.936 1.00 87.69 206 ASP A CA 1
ATOM 1574 C C . ASP A 1 206 ? 15.210 -13.043 -10.828 1.00 87.69 206 ASP A C 1
ATOM 1576 O O . ASP A 1 206 ? 15.555 -12.640 -11.939 1.00 87.69 206 ASP A O 1
ATOM 1580 N N . ALA A 1 207 ? 15.508 -14.275 -10.397 1.00 87.94 207 ALA A N 1
ATOM 1581 C CA . ALA A 1 207 ? 16.251 -15.232 -11.209 1.00 87.94 207 ALA A CA 1
ATOM 1582 C C . ALA A 1 207 ? 15.523 -15.508 -12.533 1.00 87.94 207 ALA A C 1
ATOM 1584 O O . ALA A 1 207 ? 16.115 -15.402 -13.605 1.00 87.94 207 ALA A O 1
ATOM 1585 N N . ALA A 1 208 ? 14.219 -15.796 -12.486 1.00 88.88 208 ALA A N 1
ATOM 1586 C CA . ALA A 1 208 ? 13.413 -16.021 -13.684 1.00 88.88 208 ALA A CA 1
ATOM 1587 C C . ALA A 1 208 ? 13.337 -14.778 -14.589 1.00 88.88 208 ALA A C 1
ATOM 1589 O O . ALA A 1 208 ? 13.318 -14.911 -15.812 1.00 88.88 208 ALA A O 1
ATOM 1590 N N . GLY A 1 209 ? 13.298 -13.577 -14.006 1.00 88.75 209 GLY A N 1
ATOM 1591 C CA . GLY A 1 209 ? 13.358 -12.305 -14.721 1.00 88.75 209 GLY A CA 1
ATOM 1592 C C . GLY A 1 209 ? 14.695 -12.100 -15.430 1.00 88.75 209 GLY A C 1
ATOM 1593 O O . GLY A 1 209 ? 14.702 -11.746 -16.608 1.00 88.75 209 GLY A O 1
ATOM 1594 N N . ALA A 1 210 ? 15.811 -12.397 -14.759 1.00 87.81 210 ALA A N 1
ATOM 1595 C CA . ALA A 1 210 ? 17.151 -12.344 -15.337 1.00 87.81 210 ALA A CA 1
ATOM 1596 C C . ALA A 1 210 ? 17.299 -13.319 -16.515 1.00 87.81 210 ALA A C 1
ATOM 1598 O O . ALA A 1 210 ? 17.757 -12.921 -17.586 1.00 87.81 210 ALA A O 1
ATOM 1599 N N . TRP A 1 211 ? 16.829 -14.563 -16.361 1.00 88.56 211 TRP A N 1
ATOM 1600 C CA . TRP A 1 211 ? 16.820 -15.548 -17.447 1.00 88.56 211 TRP A CA 1
ATOM 1601 C C . TRP A 1 211 ? 15.943 -15.116 -18.623 1.00 88.56 211 TRP A C 1
ATOM 1603 O O . TRP A 1 211 ? 16.359 -15.253 -19.769 1.00 88.56 211 TRP A O 1
ATOM 1613 N N . ARG A 1 212 ? 14.762 -14.539 -18.361 1.00 89.12 212 ARG A N 1
ATOM 1614 C CA . ARG A 1 212 ? 13.901 -13.969 -19.412 1.00 89.12 212 ARG A CA 1
ATOM 1615 C C . ARG A 1 212 ? 14.570 -12.810 -20.145 1.00 89.12 212 ARG A C 1
ATOM 1617 O O . ARG A 1 212 ? 14.466 -12.737 -21.362 1.00 89.12 212 ARG A O 1
ATOM 1624 N N . GLY A 1 213 ? 15.260 -11.926 -19.425 1.00 87.88 213 GLY A N 1
ATOM 1625 C CA . GLY A 1 213 ? 16.014 -10.826 -20.024 1.00 87.88 213 GLY A CA 1
ATOM 1626 C C . GLY A 1 213 ? 17.146 -11.325 -20.922 1.00 87.88 213 GLY A C 1
ATOM 1627 O O . GLY A 1 213 ? 17.298 -10.841 -22.042 1.00 87.88 213 GLY A O 1
ATOM 1628 N N . LEU A 1 214 ? 17.891 -12.338 -20.467 1.00 88.50 214 LEU A N 1
ATOM 1629 C CA . LEU A 1 214 ? 18.928 -12.984 -21.271 1.00 88.50 214 LEU A CA 1
ATOM 1630 C C . LEU A 1 214 ? 18.337 -13.645 -22.520 1.00 88.50 214 LEU A C 1
ATOM 1632 O O . LEU A 1 214 ? 18.836 -13.412 -23.616 1.00 88.50 214 LEU A O 1
ATOM 1636 N N . ALA A 1 215 ? 17.260 -14.420 -22.369 1.00 90.06 215 ALA A N 1
ATOM 1637 C CA . ALA A 1 215 ? 16.586 -15.076 -23.485 1.00 90.06 215 ALA A CA 1
ATOM 1638 C C . ALA A 1 215 ? 16.096 -14.060 -24.527 1.00 90.06 215 ALA A C 1
ATOM 1640 O O . ALA A 1 215 ? 16.396 -14.214 -25.704 1.00 90.06 215 ALA A O 1
ATOM 1641 N N . ALA A 1 216 ? 15.452 -12.971 -24.096 1.00 88.62 216 ALA A N 1
ATOM 1642 C CA . ALA A 1 216 ? 15.018 -11.899 -24.990 1.00 88.62 216 ALA A CA 1
ATOM 1643 C C . ALA A 1 216 ? 16.197 -11.216 -25.706 1.00 88.62 216 ALA A C 1
ATOM 1645 O O . ALA A 1 216 ? 16.086 -10.872 -26.879 1.00 88.62 216 ALA A O 1
ATOM 1646 N N . SER A 1 217 ? 17.339 -11.042 -25.028 1.00 86.00 217 SER A N 1
ATOM 1647 C CA . SER A 1 217 ? 18.559 -10.525 -25.660 1.00 86.00 217 SER A CA 1
ATOM 1648 C C . SER A 1 217 ? 19.097 -11.487 -26.716 1.00 86.00 217 SER A C 1
ATOM 1650 O O . SER A 1 217 ? 19.472 -11.046 -27.796 1.00 86.00 217 SER A O 1
ATOM 1652 N N . MET A 1 218 ? 19.125 -12.789 -26.424 1.00 88.25 218 MET A N 1
ATOM 1653 C CA . MET A 1 218 ? 19.582 -13.809 -27.369 1.00 88.25 218 MET A CA 1
ATOM 1654 C C . MET A 1 218 ? 18.646 -13.927 -28.574 1.00 88.25 218 MET A C 1
ATOM 1656 O O . MET A 1 218 ? 19.120 -14.040 -29.698 1.00 88.25 218 MET A O 1
ATOM 1660 N N . GLU A 1 219 ? 17.332 -13.862 -28.357 1.00 88.50 219 GLU A N 1
ATOM 1661 C CA . GLU A 1 219 ? 16.334 -13.833 -29.428 1.00 88.50 219 GLU A CA 1
ATOM 1662 C C . GLU A 1 219 ? 16.472 -12.577 -30.288 1.00 88.50 219 GLU A C 1
ATOM 1664 O O . GLU A 1 219 ? 16.426 -12.672 -31.511 1.00 88.50 219 GLU A O 1
ATOM 1669 N N . ALA A 1 220 ? 16.696 -11.409 -29.677 1.00 86.00 220 ALA A N 1
ATOM 1670 C CA . ALA A 1 220 ? 16.947 -10.173 -30.410 1.00 86.00 220 ALA A CA 1
ATOM 1671 C C . ALA A 1 220 ? 18.231 -10.260 -31.250 1.00 86.00 220 ALA A C 1
ATOM 1673 O O . ALA A 1 220 ? 18.222 -9.846 -32.405 1.00 86.00 220 ALA A O 1
ATOM 1674 N N . GLU A 1 221 ? 19.308 -10.832 -30.703 1.00 82.31 221 GLU A N 1
ATOM 1675 C CA . GLU A 1 221 ? 20.563 -11.066 -31.426 1.00 82.31 221 GLU A CA 1
ATOM 1676 C C . GLU A 1 221 ? 20.360 -12.047 -32.591 1.00 82.31 221 GLU A C 1
ATOM 1678 O O . GLU A 1 221 ? 20.838 -11.802 -33.693 1.00 82.31 221 GLU A O 1
ATOM 1683 N N . ALA A 1 222 ? 19.592 -13.120 -32.376 1.00 82.44 222 ALA A N 1
ATOM 1684 C CA . ALA A 1 222 ? 19.256 -14.106 -33.403 1.00 82.44 222 ALA A CA 1
ATOM 1685 C C . ALA A 1 222 ? 18.316 -13.549 -34.488 1.00 82.44 222 ALA A C 1
ATOM 1687 O O . ALA A 1 222 ? 18.358 -13.997 -35.632 1.00 82.44 222 ALA A O 1
ATOM 1688 N N . ALA A 1 223 ? 17.470 -12.571 -34.147 1.00 82.75 223 ALA A N 1
ATOM 1689 C CA . ALA A 1 223 ? 16.578 -11.895 -35.086 1.00 82.75 223 ALA A CA 1
ATOM 1690 C C . ALA A 1 223 ? 17.314 -10.890 -35.990 1.00 82.75 223 ALA A C 1
ATOM 1692 O O . ALA A 1 223 ? 16.790 -10.506 -37.040 1.00 82.75 223 ALA A O 1
ATOM 1693 N N . ILE A 1 224 ? 18.530 -10.470 -35.617 1.00 77.44 224 ILE A N 1
ATOM 1694 C CA . ILE A 1 224 ? 19.429 -9.753 -36.522 1.00 77.44 224 ILE A CA 1
ATOM 1695 C C . ILE A 1 224 ? 19.894 -10.769 -37.569 1.00 77.44 224 ILE A C 1
ATOM 1697 O O . ILE A 1 224 ? 20.807 -11.552 -37.332 1.00 77.44 224 ILE A O 1
ATOM 1701 N N . GLY A 1 225 ? 19.233 -10.770 -38.728 1.00 72.44 225 GLY A N 1
ATOM 1702 C CA . GLY A 1 225 ? 19.565 -11.679 -39.822 1.00 72.44 225 GLY A CA 1
ATOM 1703 C C . GLY A 1 225 ? 21.044 -11.610 -40.217 1.00 72.44 225 GLY A C 1
ATOM 1704 O O . GLY A 1 225 ? 21.683 -10.559 -40.109 1.00 72.44 225 GLY A O 1
ATOM 1705 N N . ASP A 1 226 ? 21.577 -12.736 -40.695 1.00 67.94 226 ASP A N 1
ATOM 1706 C CA . ASP A 1 226 ? 22.970 -12.846 -41.124 1.00 67.94 226 ASP A CA 1
ATOM 1707 C C . ASP A 1 226 ? 23.312 -11.759 -42.155 1.00 67.94 226 ASP A C 1
ATOM 1709 O O . ASP A 1 226 ? 22.821 -11.751 -43.286 1.00 67.94 226 ASP A O 1
ATOM 1713 N N . SER A 1 227 ? 24.189 -10.827 -41.772 1.00 71.56 227 SER A N 1
ATOM 1714 C CA . SER A 1 227 ? 24.843 -9.956 -42.747 1.00 71.56 227 SER A CA 1
ATOM 1715 C C . SER A 1 227 ? 25.845 -10.767 -43.578 1.00 71.56 227 SER A C 1
ATOM 1717 O O . SER A 1 227 ? 26.236 -11.879 -43.212 1.00 71.56 227 SER A O 1
ATOM 1719 N N . TYR A 1 228 ? 26.308 -10.221 -44.704 1.00 83.62 228 TYR A N 1
ATOM 1720 C CA . TYR A 1 228 ? 27.331 -10.886 -45.508 1.00 83.62 228 TYR A CA 1
ATOM 1721 C C . TYR A 1 228 ? 28.567 -11.228 -44.657 1.00 83.62 228 TYR A C 1
ATOM 1723 O O . TYR A 1 228 ? 29.079 -10.390 -43.917 1.00 83.62 228 TYR A O 1
ATOM 1731 N N . ARG A 1 229 ? 29.104 -12.447 -44.803 1.00 82.62 229 ARG A N 1
ATOM 1732 C CA . ARG A 1 229 ? 30.233 -12.959 -43.995 1.00 82.62 229 ARG A CA 1
ATOM 1733 C C . ARG A 1 229 ? 31.435 -12.006 -43.926 1.00 82.62 229 ARG A C 1
ATOM 1735 O O . ARG A 1 229 ? 32.109 -11.941 -42.901 1.00 82.62 229 ARG A O 1
ATOM 1742 N N . TRP A 1 230 ? 31.687 -11.244 -44.991 1.00 86.62 230 TRP A N 1
ATOM 1743 C CA . TRP A 1 230 ? 32.760 -10.250 -45.033 1.00 86.62 230 TRP A CA 1
ATOM 1744 C C . TRP A 1 230 ? 32.467 -9.008 -44.173 1.00 86.62 230 TRP A C 1
ATOM 1746 O O . TRP A 1 230 ? 33.384 -8.475 -43.557 1.00 86.62 230 TRP A O 1
ATOM 1756 N N . VAL A 1 231 ? 31.205 -8.579 -44.057 1.00 85.88 231 VAL A N 1
ATOM 1757 C CA . VAL A 1 231 ? 30.792 -7.468 -43.181 1.00 85.88 231 VAL A CA 1
ATOM 1758 C C . VAL A 1 231 ? 31.017 -7.852 -41.722 1.00 85.88 231 VAL A C 1
ATOM 1760 O O . VAL A 1 231 ? 31.570 -7.065 -40.954 1.00 85.88 231 VAL A O 1
ATOM 1763 N N . ASN A 1 232 ? 30.672 -9.087 -41.348 1.00 82.94 232 ASN A N 1
ATOM 1764 C CA . ASN A 1 232 ? 30.951 -9.610 -40.010 1.00 82.94 232 ASN A CA 1
ATOM 1765 C C . ASN A 1 232 ? 32.462 -9.695 -39.740 1.00 82.94 232 ASN A C 1
ATOM 1767 O O . ASN A 1 232 ? 32.900 -9.308 -38.659 1.00 82.94 232 ASN A O 1
ATOM 1771 N N . ALA A 1 233 ? 33.271 -10.108 -40.724 1.00 86.94 233 ALA A N 1
ATOM 1772 C CA . ALA A 1 233 ? 34.731 -10.110 -40.601 1.00 86.94 233 ALA A CA 1
ATOM 1773 C C . ALA A 1 233 ? 35.304 -8.693 -40.395 1.00 86.94 233 ALA A C 1
ATOM 1775 O O . ALA A 1 233 ? 36.129 -8.486 -39.506 1.00 86.94 233 ALA A O 1
ATOM 1776 N N . VAL A 1 234 ? 34.825 -7.697 -41.149 1.00 87.88 234 VAL A N 1
ATOM 1777 C CA . VAL A 1 234 ? 35.233 -6.290 -40.989 1.00 87.88 234 VAL A CA 1
ATOM 1778 C C . VAL A 1 234 ? 34.817 -5.745 -39.618 1.00 87.88 234 VAL A C 1
ATOM 1780 O O . VAL A 1 234 ? 35.637 -5.147 -38.918 1.00 87.88 234 VAL A O 1
ATOM 1783 N N . ARG A 1 235 ? 33.574 -5.989 -39.179 1.00 85.00 235 ARG A N 1
ATOM 1784 C CA . ARG A 1 235 ? 33.094 -5.578 -37.845 1.00 85.00 235 ARG A CA 1
ATOM 1785 C C . ARG A 1 235 ? 33.899 -6.233 -36.722 1.00 85.00 235 ARG A C 1
ATOM 1787 O O . ARG A 1 235 ? 34.270 -5.545 -35.773 1.00 85.00 235 ARG A O 1
ATOM 1794 N N . ALA A 1 236 ? 34.217 -7.522 -36.848 1.00 86.50 236 ALA A N 1
ATOM 1795 C CA . ALA A 1 236 ? 35.030 -8.251 -35.877 1.00 86.50 236 ALA A CA 1
ATOM 1796 C C . ALA A 1 236 ? 36.462 -7.695 -35.786 1.00 86.50 236 ALA A C 1
ATOM 1798 O O . ALA A 1 236 ? 37.021 -7.614 -34.694 1.00 86.50 236 ALA A O 1
ATOM 1799 N N . LEU A 1 237 ? 37.029 -7.248 -36.911 1.00 92.81 237 LEU A N 1
ATOM 1800 C CA . LEU A 1 237 ? 38.362 -6.646 -36.975 1.00 92.81 237 LEU A CA 1
ATOM 1801 C C . LEU A 1 237 ? 38.404 -5.181 -36.525 1.00 92.81 237 LEU A C 1
ATOM 1803 O O . LEU A 1 237 ? 39.455 -4.708 -36.103 1.00 92.81 237 LEU A O 1
ATOM 1807 N N . THR A 1 238 ? 37.282 -4.461 -36.557 1.00 93.62 238 THR A N 1
ATOM 1808 C CA . THR A 1 238 ? 37.240 -3.024 -36.234 1.00 93.62 238 THR A CA 1
ATOM 1809 C C . THR A 1 238 ? 37.726 -2.749 -34.808 1.00 93.62 238 THR A C 1
ATOM 1811 O O . THR A 1 238 ? 38.526 -1.844 -34.582 1.00 93.62 238 THR A O 1
ATOM 1814 N N . ARG A 1 239 ? 37.286 -3.553 -33.832 1.00 90.12 239 ARG A N 1
ATOM 1815 C CA . ARG A 1 239 ? 37.651 -3.376 -32.419 1.00 90.12 239 ARG A CA 1
ATOM 1816 C C . ARG A 1 239 ? 39.152 -3.589 -32.150 1.00 90.12 239 ARG A C 1
ATOM 1818 O O . ARG A 1 239 ? 39.755 -2.673 -31.594 1.00 90.12 239 ARG A O 1
ATOM 1825 N N . PRO A 1 240 ? 39.786 -4.709 -32.559 1.00 94.75 240 PRO A N 1
ATOM 1826 C CA . PRO A 1 240 ? 41.225 -4.889 -32.368 1.00 94.75 240 PRO A CA 1
ATOM 1827 C C . PRO A 1 240 ? 42.064 -3.881 -33.165 1.00 94.75 240 PRO A C 1
ATOM 1829 O O . PRO A 1 240 ? 43.077 -3.419 -32.646 1.00 94.75 240 PRO A O 1
ATOM 1832 N N . LEU A 1 241 ? 41.638 -3.477 -34.370 1.00 94.88 241 LEU A N 1
ATOM 1833 C CA . LEU A 1 241 ? 42.333 -2.438 -35.142 1.00 94.88 241 LEU A CA 1
ATOM 1834 C C . LEU A 1 241 ? 42.314 -1.085 -34.438 1.00 94.88 241 LEU A C 1
ATOM 1836 O O . LEU A 1 241 ? 43.359 -0.453 -34.346 1.00 94.88 241 LEU A O 1
ATOM 1840 N N . LEU A 1 242 ? 41.165 -0.647 -33.916 1.00 92.19 242 LEU A N 1
ATOM 1841 C CA . LEU A 1 242 ? 41.076 0.612 -33.173 1.00 92.19 242 LEU A CA 1
ATOM 1842 C C . LEU A 1 242 ? 41.930 0.581 -31.904 1.00 92.19 242 LEU A C 1
ATOM 1844 O O . LEU A 1 242 ? 42.590 1.570 -31.593 1.00 92.19 242 LEU A O 1
ATOM 1848 N N . THR A 1 243 ? 41.957 -0.550 -31.192 1.00 91.62 243 THR A N 1
ATOM 1849 C CA . THR A 1 243 ? 42.835 -0.714 -30.030 1.00 91.62 243 THR A CA 1
ATOM 1850 C C . THR A 1 243 ? 44.300 -0.610 -30.442 1.00 91.62 243 THR A C 1
ATOM 1852 O O . THR A 1 243 ? 45.012 0.230 -29.904 1.00 91.62 243 THR A O 1
ATOM 1855 N N . LEU A 1 244 ? 44.749 -1.386 -31.429 1.00 94.88 244 LEU A N 1
ATOM 1856 C CA . LEU A 1 244 ? 46.132 -1.327 -31.909 1.00 94.88 244 LEU A CA 1
ATOM 1857 C C . LEU A 1 244 ? 46.507 0.068 -32.417 1.00 94.88 244 LEU A C 1
ATOM 1859 O O . LEU A 1 244 ? 47.573 0.572 -32.080 1.00 94.88 244 LEU A O 1
ATOM 1863 N N . LEU A 1 245 ? 45.619 0.717 -33.171 1.00 94.94 245 LEU A N 1
ATOM 1864 C CA . LEU A 1 245 ? 45.818 2.071 -33.676 1.00 94.94 245 LEU A CA 1
ATOM 1865 C C . LEU A 1 245 ? 46.007 3.074 -32.535 1.00 94.94 245 LEU A C 1
ATOM 1867 O O . LEU A 1 245 ? 46.929 3.882 -32.592 1.00 94.94 245 LEU A O 1
ATOM 1871 N N . LEU A 1 246 ? 45.180 3.004 -31.488 1.00 90.94 246 LEU A N 1
ATOM 1872 C CA . LEU A 1 246 ? 45.309 3.880 -30.325 1.00 90.94 246 LEU A CA 1
ATOM 1873 C C . LEU A 1 246 ? 46.658 3.669 -29.625 1.00 90.94 246 LEU A C 1
ATOM 1875 O O . LEU A 1 246 ? 47.355 4.640 -29.353 1.00 90.94 246 LEU A O 1
ATOM 1879 N N . TRP A 1 247 ? 47.061 2.414 -29.405 1.00 92.31 247 TRP A N 1
ATOM 1880 C CA . TRP A 1 247 ? 48.365 2.082 -28.819 1.00 92.31 247 TRP A CA 1
ATOM 1881 C C . TRP A 1 247 ? 49.531 2.608 -29.659 1.00 92.31 247 TRP A C 1
ATOM 1883 O O . TRP A 1 247 ? 50.477 3.170 -29.110 1.00 92.31 247 TRP A O 1
ATOM 1893 N N . ILE A 1 248 ? 49.451 2.468 -30.984 1.00 95.31 248 ILE A N 1
ATOM 1894 C CA . ILE A 1 248 ? 50.466 2.975 -31.911 1.00 95.31 248 ILE A CA 1
ATOM 1895 C C . ILE A 1 248 ? 50.537 4.500 -31.838 1.00 95.31 248 ILE A C 1
ATOM 1897 O O . ILE A 1 248 ? 51.624 5.041 -31.663 1.00 95.31 248 ILE A O 1
ATOM 1901 N N . ILE A 1 249 ? 49.404 5.202 -31.924 1.00 93.81 249 ILE A N 1
ATOM 1902 C CA . ILE A 1 249 ? 49.369 6.670 -31.865 1.00 93.81 249 ILE A CA 1
ATOM 1903 C C . ILE A 1 249 ? 49.918 7.162 -30.524 1.00 93.81 249 ILE A C 1
ATOM 1905 O O . ILE A 1 249 ? 50.797 8.020 -30.506 1.00 93.81 249 ILE A O 1
ATOM 1909 N N . THR A 1 250 ? 49.458 6.600 -29.405 1.00 90.12 250 THR A N 1
ATOM 1910 C CA . THR A 1 250 ? 49.954 6.964 -28.072 1.00 90.12 250 THR A CA 1
ATOM 1911 C C . THR A 1 250 ? 51.450 6.682 -27.936 1.00 90.12 250 THR A C 1
ATOM 1913 O O . THR A 1 250 ? 52.181 7.526 -27.422 1.00 90.12 250 THR A O 1
ATOM 1916 N N . GLY A 1 251 ? 51.929 5.544 -28.446 1.00 93.06 251 GLY A N 1
ATOM 1917 C CA . GLY A 1 251 ? 53.349 5.196 -28.457 1.00 93.06 251 GLY A CA 1
ATOM 1918 C C . GLY A 1 251 ? 54.192 6.166 -29.287 1.00 93.06 251 GLY A C 1
ATOM 1919 O O . GLY A 1 251 ? 55.223 6.637 -28.813 1.00 93.06 251 GLY A O 1
ATOM 1920 N N . LEU A 1 252 ? 53.739 6.522 -30.491 1.00 95.00 252 LEU A N 1
ATOM 1921 C CA . LEU A 1 252 ? 54.415 7.489 -31.362 1.00 95.00 252 LEU A CA 1
ATOM 1922 C C . LEU A 1 252 ? 54.477 8.881 -30.722 1.00 95.00 252 LEU A C 1
ATOM 1924 O O . LEU A 1 252 ? 55.537 9.504 -30.722 1.00 95.00 252 LEU A O 1
ATOM 1928 N N . VAL A 1 253 ? 53.372 9.342 -30.129 1.00 93.19 253 VAL A N 1
ATOM 1929 C CA . VAL A 1 253 ? 53.314 10.623 -29.407 1.00 93.19 253 VAL A CA 1
ATOM 1930 C C . VAL A 1 253 ? 54.271 10.620 -28.212 1.00 93.19 253 VAL A C 1
ATOM 1932 O O . VAL A 1 253 ? 55.012 11.579 -28.022 1.00 93.19 253 VAL A O 1
ATOM 1935 N N . TYR A 1 254 ? 54.311 9.536 -27.434 1.00 93.44 254 TYR A N 1
ATOM 1936 C CA . TYR A 1 254 ? 55.193 9.421 -26.271 1.00 93.44 254 TYR A CA 1
ATOM 1937 C C . TYR A 1 254 ? 56.680 9.403 -26.655 1.00 93.44 254 TYR A C 1
ATOM 1939 O O . TYR A 1 254 ? 57.494 10.115 -26.061 1.00 93.44 254 TYR A O 1
ATOM 1947 N N . LEU A 1 255 ? 57.045 8.614 -27.669 1.00 94.12 255 LEU A N 1
ATOM 1948 C CA . LEU A 1 255 ? 58.427 8.506 -28.137 1.00 94.12 255 LEU A CA 1
ATOM 1949 C C . LEU A 1 255 ? 58.917 9.815 -28.775 1.00 94.12 255 LEU A C 1
ATOM 1951 O O . LEU A 1 255 ? 60.074 10.180 -28.568 1.00 94.12 255 LEU A O 1
ATOM 1955 N N . GLY A 1 256 ? 58.041 10.542 -29.478 1.00 92.56 256 GLY A N 1
ATOM 1956 C CA . GLY A 1 256 ? 58.340 11.845 -30.083 1.00 92.56 256 GLY A CA 1
ATOM 1957 C C . GLY A 1 256 ? 58.341 13.038 -29.116 1.00 92.56 256 GLY A C 1
ATOM 1958 O O . GLY A 1 256 ? 58.800 14.114 -29.491 1.00 92.56 256 GLY A O 1
ATOM 1959 N N . ALA A 1 257 ? 57.845 12.875 -27.886 1.00 92.94 257 ALA A N 1
ATOM 1960 C CA . ALA A 1 257 ? 57.795 13.938 -26.882 1.00 92.94 257 ALA A CA 1
ATOM 1961 C C . ALA A 1 257 ? 59.130 14.117 -26.133 1.00 92.94 257 ALA A C 1
ATOM 1963 O O . ALA A 1 257 ? 59.893 13.161 -25.956 1.00 92.94 257 ALA A O 1
ATOM 1964 N N . THR A 1 258 ? 59.387 15.336 -25.641 1.00 93.62 258 THR A N 1
ATOM 1965 C CA . THR A 1 258 ? 60.528 15.630 -24.755 1.00 93.62 258 THR A CA 1
ATOM 1966 C C . THR A 1 258 ? 60.348 14.980 -23.383 1.00 93.62 258 THR A C 1
ATOM 1968 O O . THR A 1 258 ? 59.239 14.607 -22.993 1.00 93.62 258 THR A O 1
ATOM 1971 N N . THR A 1 259 ? 61.437 14.847 -22.626 1.00 87.00 259 THR A N 1
ATOM 1972 C CA . THR A 1 259 ? 61.436 14.200 -21.306 1.00 87.00 259 THR A CA 1
ATOM 1973 C C . THR A 1 259 ? 60.456 14.863 -20.330 1.00 87.00 259 THR A C 1
ATOM 1975 O O . THR A 1 259 ? 59.776 14.164 -19.584 1.00 87.00 259 THR A O 1
ATOM 1978 N N . GLU A 1 260 ? 60.311 16.188 -20.388 1.00 86.44 260 GLU A N 1
ATOM 1979 C CA . GLU A 1 260 ? 59.380 16.962 -19.559 1.00 86.44 260 GLU A CA 1
ATOM 1980 C C . GLU A 1 260 ? 57.918 16.723 -19.969 1.00 86.44 260 GLU A C 1
ATOM 1982 O O . GLU A 1 260 ? 57.046 16.558 -19.117 1.00 86.44 260 GLU A O 1
ATOM 1987 N N . ALA A 1 261 ? 57.640 16.643 -21.275 1.00 89.00 261 ALA A N 1
ATOM 1988 C CA . ALA A 1 261 ? 56.291 16.427 -21.799 1.00 89.00 261 ALA A CA 1
ATOM 1989 C C . ALA A 1 261 ? 55.790 14.984 -21.592 1.00 89.00 261 ALA A C 1
ATOM 1991 O O . ALA A 1 261 ? 54.591 14.759 -21.416 1.00 89.00 261 ALA A O 1
ATOM 1992 N N . ARG A 1 262 ? 56.698 13.997 -21.566 1.00 91.75 262 ARG A N 1
ATOM 1993 C CA . ARG A 1 262 ? 56.368 12.581 -21.319 1.00 91.75 262 ARG A CA 1
ATOM 1994 C C . ARG A 1 262 ? 55.685 12.361 -19.971 1.00 91.75 262 ARG A C 1
ATOM 1996 O O . ARG A 1 262 ? 54.746 11.571 -19.907 1.00 91.75 262 ARG A O 1
ATOM 2003 N N . MET A 1 263 ? 56.103 13.081 -18.930 1.00 90.75 263 MET A N 1
ATOM 2004 C CA . MET A 1 263 ? 55.484 12.988 -17.602 1.00 90.75 263 MET A CA 1
ATOM 2005 C C . MET A 1 263 ? 54.009 13.408 -17.629 1.00 90.75 263 MET A C 1
ATOM 2007 O O . MET A 1 263 ? 53.150 12.655 -17.173 1.00 90.75 263 MET A O 1
ATOM 2011 N N . GLY A 1 264 ? 53.689 14.542 -18.263 1.00 91.06 264 GLY A N 1
ATOM 2012 C CA . GLY A 1 264 ? 52.302 15.012 -18.384 1.00 91.06 264 GLY A CA 1
ATOM 2013 C C . GLY A 1 264 ? 51.405 14.074 -19.204 1.00 91.06 264 GLY A C 1
ATOM 2014 O O . GLY A 1 264 ? 50.222 13.905 -18.891 1.00 91.06 264 GLY A O 1
ATOM 2015 N N . ILE A 1 265 ? 51.962 13.407 -20.223 1.00 90.75 265 ILE A N 1
ATOM 2016 C CA . ILE A 1 265 ? 51.246 12.386 -21.007 1.00 90.75 265 ILE A CA 1
ATOM 2017 C C . ILE A 1 265 ? 50.884 11.183 -20.124 1.00 90.75 265 ILE A C 1
ATOM 2019 O O . ILE A 1 265 ? 49.745 10.716 -20.172 1.00 90.75 265 ILE A O 1
ATOM 2023 N N . VAL A 1 266 ? 51.820 10.698 -19.300 1.00 91.94 266 VAL A N 1
ATOM 2024 C CA . VAL A 1 266 ? 51.595 9.555 -18.397 1.00 91.94 266 VAL A CA 1
ATOM 2025 C C . VAL A 1 266 ? 50.531 9.877 -17.351 1.00 91.94 266 VAL A C 1
ATOM 2027 O O . VAL A 1 266 ? 49.623 9.072 -17.136 1.00 91.94 266 VAL A O 1
ATOM 2030 N N . GLU A 1 267 ? 50.591 11.057 -16.736 1.00 92.88 267 GLU A N 1
ATOM 2031 C CA . GLU A 1 267 ? 49.602 11.496 -15.744 1.00 92.88 267 GLU A CA 1
ATOM 2032 C C . GLU A 1 267 ? 48.197 11.592 -16.351 1.00 92.88 267 GLU A C 1
ATOM 2034 O O . GLU A 1 267 ? 47.241 11.029 -15.811 1.00 92.88 267 GLU A O 1
ATOM 2039 N N . THR A 1 268 ? 48.076 12.220 -17.525 1.00 92.50 268 THR A N 1
ATOM 2040 C CA . THR A 1 268 ? 46.793 12.370 -18.229 1.00 92.50 268 THR A CA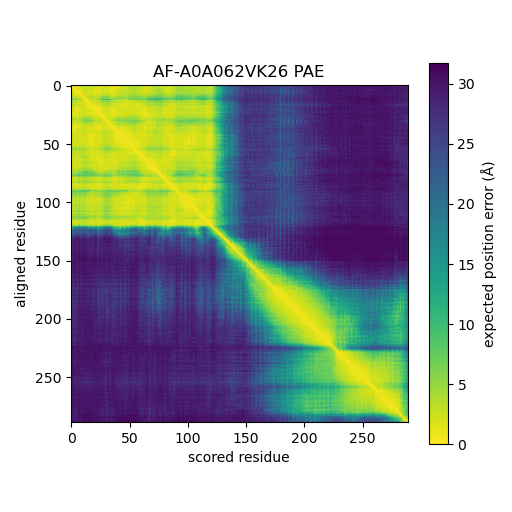 1
ATOM 2041 C C . THR A 1 268 ? 46.217 11.016 -18.644 1.00 92.50 268 THR A C 1
ATOM 2043 O O . THR A 1 268 ? 45.026 10.761 -18.451 1.00 92.50 268 THR A O 1
ATOM 2046 N N . ALA A 1 269 ? 47.053 10.120 -19.177 1.00 90.44 269 ALA A N 1
ATOM 2047 C CA . ALA A 1 269 ? 46.635 8.775 -19.565 1.00 90.44 269 ALA A CA 1
ATOM 2048 C C . ALA A 1 269 ? 46.178 7.948 -18.352 1.00 90.44 269 ALA A C 1
ATOM 2050 O O . ALA A 1 269 ? 45.149 7.276 -18.417 1.00 90.44 269 ALA A O 1
ATOM 2051 N N . THR A 1 270 ? 46.895 8.044 -17.230 1.00 92.19 270 THR A N 1
ATOM 2052 C CA . THR A 1 270 ? 46.550 7.349 -15.979 1.00 92.19 270 THR A CA 1
ATOM 2053 C C . THR A 1 270 ? 45.229 7.860 -15.404 1.00 92.19 270 THR A C 1
ATOM 2055 O O . THR A 1 270 ? 44.369 7.066 -15.011 1.00 92.19 270 THR A O 1
ATOM 2058 N N . PHE A 1 271 ? 45.018 9.179 -15.412 1.00 94.88 271 PHE A N 1
ATOM 2059 C CA . PHE A 1 271 ? 43.761 9.790 -14.988 1.00 94.88 271 PHE A CA 1
ATOM 2060 C C . PHE A 1 271 ? 42.586 9.343 -15.869 1.00 94.88 271 PHE A C 1
ATOM 2062 O O . PHE A 1 271 ? 41.568 8.876 -15.354 1.00 94.88 271 PHE A O 1
ATOM 2069 N N . ALA A 1 272 ? 42.738 9.411 -17.195 1.00 91.62 272 ALA A N 1
ATOM 2070 C CA . ALA A 1 272 ? 41.703 8.997 -18.139 1.00 91.62 272 ALA A CA 1
ATOM 2071 C C . ALA A 1 272 ? 41.366 7.500 -18.016 1.00 91.62 272 ALA A C 1
ATOM 2073 O O . ALA A 1 272 ? 40.190 7.133 -18.019 1.00 91.62 272 ALA A O 1
ATOM 2074 N N . ALA A 1 273 ? 42.374 6.638 -17.844 1.00 89.81 273 ALA A N 1
ATOM 2075 C CA . ALA A 1 273 ? 42.176 5.207 -17.620 1.00 89.81 273 ALA A CA 1
ATOM 2076 C C . ALA A 1 273 ? 41.410 4.937 -16.316 1.00 89.81 273 ALA A C 1
ATOM 2078 O O . ALA A 1 273 ? 40.472 4.137 -16.297 1.00 89.81 273 ALA A O 1
ATOM 2079 N N . THR A 1 274 ? 41.748 5.651 -15.241 1.00 92.19 274 THR A N 1
ATOM 2080 C CA . THR A 1 274 ? 41.046 5.547 -13.955 1.00 92.19 274 THR A CA 1
ATOM 2081 C C . THR A 1 274 ? 39.583 5.977 -14.091 1.00 92.19 274 THR A C 1
ATOM 2083 O O . THR A 1 274 ? 38.684 5.241 -13.686 1.00 92.19 274 THR A O 1
ATOM 2086 N N . ALA A 1 275 ? 39.322 7.118 -14.736 1.00 91.38 275 ALA A N 1
ATOM 2087 C CA . ALA A 1 275 ? 37.969 7.616 -14.981 1.00 91.38 275 ALA A CA 1
ATOM 2088 C C . ALA A 1 275 ? 37.133 6.656 -15.848 1.00 91.38 275 ALA A C 1
ATOM 2090 O O . ALA A 1 275 ? 35.971 6.396 -15.535 1.00 91.38 275 ALA A O 1
ATOM 2091 N N . ALA A 1 276 ? 37.721 6.075 -16.898 1.00 89.44 276 ALA A N 1
ATOM 2092 C CA . ALA A 1 276 ? 37.049 5.091 -17.746 1.00 89.44 276 ALA A CA 1
ATOM 2093 C C . ALA A 1 276 ? 36.699 3.809 -16.973 1.00 89.44 276 ALA A C 1
ATOM 2095 O O . ALA A 1 276 ? 35.595 3.283 -17.117 1.00 89.44 276 ALA A O 1
ATOM 2096 N N . THR A 1 277 ? 37.606 3.337 -16.114 1.00 87.19 277 THR A N 1
ATOM 2097 C CA . THR A 1 277 ? 37.389 2.147 -15.276 1.00 87.19 277 THR A CA 1
ATOM 2098 C C . THR A 1 277 ? 36.264 2.390 -14.269 1.00 87.19 277 THR A C 1
ATOM 2100 O O . THR A 1 277 ? 35.358 1.567 -14.146 1.00 87.19 277 THR A O 1
ATOM 2103 N N . LEU A 1 278 ? 36.258 3.557 -13.619 1.00 87.62 278 LEU A N 1
ATOM 2104 C CA . LEU A 1 278 ? 35.188 3.971 -12.709 1.00 87.62 278 LEU A CA 1
ATOM 2105 C C . LEU A 1 278 ? 33.843 4.138 -13.421 1.00 87.62 278 LEU A C 1
ATOM 2107 O O . LEU A 1 278 ? 32.814 3.807 -12.852 1.00 87.62 278 LEU A O 1
ATOM 2111 N N . TRP A 1 279 ? 33.820 4.619 -14.662 1.00 87.06 279 TRP A N 1
ATOM 2112 C CA . TRP A 1 279 ? 32.575 4.739 -15.425 1.00 87.06 279 TRP A CA 1
ATOM 2113 C C . TRP A 1 279 ? 32.033 3.385 -15.912 1.00 87.06 279 TRP A C 1
ATOM 2115 O O . TRP A 1 279 ? 30.816 3.177 -15.977 1.00 87.06 279 TRP A O 1
ATOM 2125 N N . TRP A 1 280 ? 32.930 2.466 -16.282 1.00 84.12 280 TRP A N 1
ATOM 2126 C CA . TRP A 1 280 ? 32.565 1.143 -16.787 1.00 84.12 280 TRP A CA 1
ATOM 2127 C C . TRP A 1 280 ? 32.083 0.212 -15.672 1.00 84.12 280 TRP A C 1
ATOM 2129 O O . TRP A 1 280 ? 31.077 -0.472 -15.846 1.00 84.12 280 TRP A O 1
ATOM 2139 N N . PHE A 1 281 ? 32.776 0.213 -14.530 1.00 85.44 281 PHE A N 1
ATOM 2140 C CA . PHE A 1 281 ? 32.479 -0.654 -13.384 1.00 85.44 281 PHE A CA 1
ATOM 2141 C C . PHE A 1 281 ? 31.754 0.054 -12.236 1.00 85.44 281 PHE A C 1
ATOM 2143 O O . PHE A 1 281 ? 31.395 -0.594 -11.256 1.00 85.44 281 PHE A O 1
ATOM 2150 N N . GLY A 1 282 ? 31.542 1.366 -12.332 1.00 82.88 282 GLY A N 1
ATOM 2151 C CA . GLY A 1 282 ? 30.769 2.119 -11.353 1.00 82.88 282 GLY A CA 1
ATOM 2152 C C . GLY A 1 282 ? 29.348 1.582 -11.274 1.00 82.88 282 GLY A C 1
ATOM 2153 O O . GLY A 1 282 ? 28.695 1.389 -12.302 1.00 82.88 282 GLY A O 1
ATOM 2154 N N . ASP A 1 283 ? 28.890 1.328 -10.050 1.00 68.94 283 ASP A N 1
ATOM 2155 C CA . ASP A 1 283 ? 27.580 0.745 -9.789 1.00 68.94 283 ASP A CA 1
ATOM 2156 C C . ASP A 1 283 ? 26.473 1.601 -10.425 1.00 68.94 283 ASP A C 1
ATOM 2158 O O . ASP A 1 283 ? 26.256 2.760 -10.064 1.00 68.94 283 ASP A O 1
ATOM 2162 N N . ARG A 1 284 ? 25.773 1.025 -11.408 1.00 69.25 284 ARG A N 1
ATOM 2163 C CA . ARG A 1 284 ? 24.595 1.627 -12.053 1.00 69.25 284 ARG A CA 1
ATOM 2164 C C . ARG A 1 284 ? 23.314 1.178 -11.357 1.00 69.25 284 ARG A C 1
ATOM 2166 O O . ARG A 1 284 ? 22.302 0.971 -12.030 1.00 69.25 284 ARG A O 1
ATOM 2173 N N . GLY A 1 285 ? 23.389 0.986 -10.037 1.00 58.75 285 GLY A N 1
ATOM 2174 C CA . GLY A 1 285 ? 22.316 0.505 -9.180 1.00 58.75 285 GLY A CA 1
ATOM 2175 C C . GLY A 1 285 ? 20.973 1.105 -9.572 1.00 58.75 285 GLY A C 1
ATOM 2176 O O . GLY A 1 285 ? 20.862 2.310 -9.829 1.00 58.75 285 GLY A O 1
ATOM 2177 N N . GLN A 1 286 ? 19.966 0.231 -9.678 1.00 56.44 286 GLN A N 1
ATOM 2178 C CA . GLN A 1 286 ? 18.606 0.604 -10.041 1.00 56.44 286 GLN A CA 1
ATOM 2179 C C . GLN A 1 286 ? 18.191 1.813 -9.206 1.00 56.44 286 GLN A C 1
ATOM 2181 O O . GLN A 1 286 ? 18.061 1.721 -7.986 1.00 56.44 286 GLN A O 1
ATOM 2186 N N . LYS A 1 287 ? 17.994 2.961 -9.864 1.00 49.31 287 LYS A N 1
ATOM 2187 C CA . LYS A 1 287 ? 17.325 4.097 -9.236 1.00 49.31 287 LYS A CA 1
ATOM 2188 C C . LYS A 1 287 ? 15.946 3.585 -8.840 1.00 49.31 287 LYS A C 1
ATOM 2190 O O . LYS A 1 287 ? 15.120 3.355 -9.723 1.00 49.31 287 LYS A O 1
ATOM 2195 N N . GLY A 1 288 ? 15.768 3.320 -7.545 1.00 50.69 288 GLY A N 1
ATOM 2196 C CA . GLY A 1 288 ? 14.516 2.831 -6.984 1.00 50.69 288 GLY A CA 1
ATOM 2197 C C . GLY A 1 288 ? 13.371 3.679 -7.520 1.00 50.69 288 GLY A C 1
ATOM 2198 O O . GLY A 1 288 ? 13.429 4.908 -7.450 1.00 50.69 288 GLY A O 1
ATOM 2199 N N . ARG A 1 289 ? 12.406 3.013 -8.151 1.00 43.94 289 ARG A N 1
ATOM 2200 C CA . ARG A 1 289 ? 11.122 3.613 -8.508 1.00 43.94 289 ARG A CA 1
ATOM 2201 C C . ARG A 1 289 ? 10.235 3.677 -7.279 1.00 43.94 289 ARG A C 1
ATOM 2203 O O . ARG A 1 289 ? 10.274 2.703 -6.497 1.00 43.94 289 ARG A O 1
#

Organism: NCBI:txid1280954